Protein 3TG2 (pdb70)

Solvent-accessible surface area: 9476 Å² total; per-residue (Å²): 115,16,52,186,12,81,71,16,76,23,9,140,89,46,35,128,45,154,45,136,60,180,6,57,24,81,80,0,0,1,1,0,3,8,0,0,57,45,16,3,101,52,11,90,47,163,26,99,2,0,63,47,0,24,101,27,0,74,64,1,19,47,71,0,123,146,38,47,5,45,8,0,0,1,22,28,40,39,106,14,65,106,85,73,10,44,136,22,36,116,148,75,24,115,26,4,70,120,62,52,55,16,13,82,67,4,55,36,83,131,69,19,56,116,16,64,5,47,62,86,3,2,13,94,115,29,79,1,29,95,66,0,139,156,74,56,44,49,0,0,1,0,0,0,1,12,0,67,24,4,0,33,28,0,0,52,12,0,90,124,63,118,7,36,0,0,0,0,0,20,0,0,0,0,33,40,58,59,46,0,50,125,5,2,118,104,0,6,17,151,2,6,0,5,21,24,5,137,73,0,18,120,30,13,113

Organism: Vibrio cholerae serotype O1 (strain ATCC 39315 / El Tor Inaba N16961) (NCBI:txid243277)

Radius of gyration: 15.65 Å; Cα contacts (8 Å, |Δi|>4): 451; chains: 1; bounding box: 39×36×39 Å

Secondary structure (DSSP, 8-state):
-PPPBPP-PPP-S-PPPSS-----TTTEEEEEE--BHHHHTTB-TTSTTHHHHHHHHHHHHHHHHHHT--EEEEEPPSS--HHHHTTHHHHH-S--SS--SBPGGG---TTSEEEEP-SSSTTTTSSHHHHHHHHT--EEEEEEE-IIIIIHHHHHHHHHTT-EEEEEEEEEE-SSHHHHHHHHHHHHHHT-EEE-HHHHHHHH-

Structure (mmCIF, N/CA/C/O backbone):
data_3TG2
#
_entry.id   3TG2
#
_cell.length_a   55.584
_cell.length_b   55.584
_cell.length_c   119.792
_cell.angle_alpha   90.00
_cell.angle_beta   90.00
_cell.angle_gamma   120.00
#
_symmetry.space_group_name_H-M   'P 32 2 1'
#
loop_
_entity.id
_entity.type
_entity.pdbx_description
1 polymer 'Vibriobactin-specific isochorismatase'
2 non-polymer '(5S,6S)-5-[(1-carboxyethenyl)oxy]-6-hydroxycyclohexa-1,3-diene-1-carboxylic acid'
3 non-polymer 'TRIETHYLENE GLYCOL'
4 water water
#
loop_
_atom_site.group_PDB
_atom_site.id
_atom_site.type_symbol
_atom_site.label_atom_id
_atom_site.label_alt_id
_atom_site.label_comp_id
_atom_site.label_asym_id
_atom_site.label_entity_id
_atom_site.label_seq_id
_atom_site.pdbx_PDB_ins_code
_atom_site.Cartn_x
_atom_site.Cartn_y
_atom_site.Cartn_z
_atom_site.occupancy
_atom_site.B_iso_or_equiv
_atom_site.auth_seq_id
_atom_site.auth_comp_id
_atom_site.auth_asym_id
_atom_site.auth_atom_id
_atom_site.pdbx_PDB_model_num
ATOM 1 N N . ALA A 1 2 ? 44.167 -28.073 -17.001 1.00 18.50 2 ALA A N 1
ATOM 2 C CA . ALA A 1 2 ? 43.281 -27.169 -17.733 1.00 16.03 2 ALA A CA 1
ATOM 3 C C . ALA A 1 2 ? 42.005 -26.889 -16.942 1.00 13.76 2 ALA A C 1
ATOM 4 O O . ALA A 1 2 ? 41.663 -27.632 -16.033 1.00 14.56 2 ALA A O 1
ATOM 10 N N . ILE A 1 3 ? 41.279 -25.837 -17.318 1.00 11.20 3 ILE A N 1
ATOM 11 C CA . ILE A 1 3 ? 39.928 -25.683 -16.831 1.00 10.33 3 ILE A CA 1
ATOM 12 C C . ILE A 1 3 ? 39.106 -26.725 -17.575 1.00 10.34 3 ILE A C 1
ATOM 13 O O . ILE A 1 3 ? 39.182 -26.807 -18.800 1.00 11.69 3 ILE A O 1
ATOM 29 N N . PRO A 1 4 ? 38.330 -27.546 -16.864 1.00 10.35 4 PRO A N 1
ATOM 30 C CA . PRO A 1 4 ? 37.556 -28.571 -17.571 1.00 12.57 4 PRO A CA 1
ATOM 31 C C . PRO A 1 4 ? 36.388 -27.981 -18.342 1.00 11.54 4 PRO A C 1
ATOM 32 O O . PRO A 1 4 ? 35.943 -26.873 -18.034 1.00 12.00 4 PRO A O 1
ATOM 43 N N . LYS A 1 5 ? 35.872 -28.723 -19.321 1.00 12.03 5 LYS A N 1
ATOM 44 C CA . LYS A 1 5 ? 34.514 -28.478 -19.799 1.00 11.22 5 LYS A CA 1
ATOM 45 C C . LYS A 1 5 ? 33.613 -28.857 -18.635 1.00 11.99 5 LYS A C 1
ATOM 46 O O . LYS A 1 5 ? 33.609 -30.010 -18.196 1.00 15.15 5 LYS A O 1
ATOM 80 N N . ILE A 1 6 ? 32.881 -27.888 -18.108 1.00 9.91 6 ILE A N 1
ATOM 81 C CA . ILE A 1 6 ? 32.179 -28.040 -16.852 1.00 10.63 6 ILE A CA 1
ATOM 82 C C . ILE A 1 6 ? 30.769 -28.547 -17.109 1.00 10.85 6 ILE A C 1
ATOM 83 O O . ILE A 1 6 ? 29.970 -27.885 -17.753 1.00 12.03 6 ILE A O 1
ATOM 99 N N . ALA A 1 7 ? 30.483 -29.737 -16.602 1.00 12.01 7 ALA A N 1
ATOM 100 C CA . ALA A 1 7 ? 29.156 -30.313 -16.726 1.00 13.18 7 ALA A CA 1
ATOM 101 C C . ALA A 1 7 ? 28.152 -29.495 -15.912 1.00 12.23 7 ALA A C 1
ATOM 102 O O . ALA A 1 7 ? 28.461 -28.951 -14.859 1.00 13.41 7 ALA A O 1
ATOM 109 N N . SER A 1 8 ? 26.927 -29.448 -16.409 1.00 13.09 8 SER A N 1
ATOM 110 C CA A SER A 1 8 ? 25.854 -28.720 -15.737 0.71 12.26 8 SER A CA 1
ATOM 111 C CA B SER A 1 8 ? 25.877 -28.704 -15.728 0.29 13.17 8 SER A CA 1
ATOM 112 C C . SER A 1 8 ? 25.603 -29.277 -14.343 1.00 12.89 8 SER A C 1
ATOM 113 O O . SER A 1 8 ? 25.674 -30.490 -14.124 1.00 14.75 8 SER A O 1
ATOM 128 N N . TYR A 1 9 ? 25.306 -28.383 -13.411 1.00 12.61 9 TYR A N 1
ATOM 129 C CA . TYR A 1 9 ? 24.948 -28.770 -12.058 1.00 12.47 9 TYR A CA 1
ATOM 130 C C . TYR A 1 9 ? 24.110 -27.662 -11.445 1.00 13.83 9 TYR A C 1
ATOM 131 O O . TYR A 1 9 ? 24.201 -26.507 -11.870 1.00 12.98 9 TYR A O 1
ATOM 149 N N . PRO A 1 10 ? 23.289 -28.003 -10.443 1.00 15.34 10 PRO A N 1
ATOM 150 C CA . PRO A 1 10 ? 22.413 -26.996 -9.834 1.00 16.82 10 PRO A CA 1
ATOM 151 C C . PRO A 1 10 ? 23.123 -26.174 -8.762 1.00 13.68 10 PRO A C 1
ATOM 152 O O . PRO A 1 10 ? 23.857 -26.731 -7.944 1.00 12.24 10 PRO A O 1
ATOM 163 N N . LEU A 1 11 ? 22.902 -24.859 -8.759 1.00 13.96 11 LEU A N 1
ATOM 164 C CA A LEU A 1 11 ? 23.473 -24.039 -7.674 0.75 12.76 11 LEU A CA 1
ATOM 165 C CA B LEU A 1 11 ? 23.401 -23.989 -7.720 0.25 13.15 11 LEU A CA 1
ATOM 166 C C . LEU A 1 11 ? 22.963 -24.540 -6.367 1.00 12.35 11 LEU A C 1
ATOM 167 O O . LEU A 1 11 ? 21.788 -24.853 -6.214 1.00 14.35 11 LEU A O 1
ATOM 198 N N . PRO A 1 12 ? 23.860 -24.604 -5.381 1.00 11.91 12 PRO A N 1
ATOM 199 C CA A PRO A 1 12 ? 23.474 -24.994 -4.023 0.21 13.13 12 PRO A CA 1
ATOM 200 C CA B PRO A 1 12 ? 23.389 -25.060 -4.076 0.79 12.80 12 PRO A CA 1
ATOM 201 C C . PRO A 1 12 ? 22.429 -24.049 -3.443 1.00 12.21 12 PRO A C 1
ATOM 202 O O . PRO A 1 12 ? 22.560 -22.849 -3.596 1.00 14.36 12 PRO A O 1
ATOM 223 N N . VAL A 1 13 ? 21.438 -24.571 -2.754 1.00 12.88 13 VAL A N 1
ATOM 224 C CA . VAL A 1 13 ? 20.501 -23.735 -1.985 1.00 12.95 13 VAL A CA 1
ATOM 22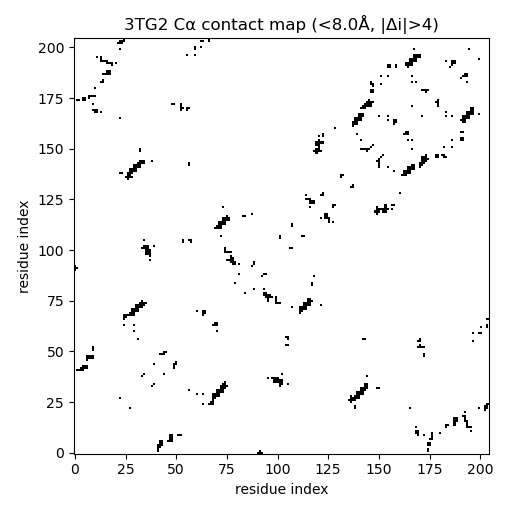5 C C . VAL A 1 13 ? 20.867 -23.768 -0.505 1.00 13.77 13 VAL A C 1
ATOM 226 O O . VAL A 1 13 ? 20.823 -22.742 0.199 1.00 15.01 13 VAL A O 1
ATOM 239 N N . SER A 1 14 ? 21.236 -24.952 -0.019 1.00 14.41 14 SER A N 1
ATOM 240 C CA A SER A 1 14 ? 21.670 -25.088 1.366 0.39 15.62 14 SER A CA 1
ATOM 241 C CA B SER A 1 14 ? 21.678 -25.106 1.366 0.61 15.25 14 SER A CA 1
ATOM 242 C C . SER A 1 14 ? 23.113 -24.626 1.494 1.00 15.52 14 SER A C 1
ATOM 243 O O . SER A 1 14 ? 23.944 -24.948 0.677 1.00 22.65 14 SER A O 1
ATOM 258 N N . LEU A 1 15 ? 23.381 -23.857 2.522 1.00 13.77 15 LEU A N 1
ATOM 259 C CA . LEU A 1 15 ? 24.696 -23.296 2.693 1.00 13.57 15 LEU A CA 1
ATOM 260 C C . LEU A 1 15 ? 25.213 -23.684 4.087 1.00 12.61 15 LEU A C 1
ATOM 261 O O . LEU A 1 15 ? 24.441 -24.001 4.986 1.00 15.28 15 LEU A O 1
ATOM 277 N N . PRO A 1 16 ? 26.526 -23.704 4.253 1.00 12.35 16 PRO A N 1
ATOM 278 C CA A PRO A 1 16 ? 27.120 -24.019 5.555 0.46 13.31 16 PRO A CA 1
ATOM 279 C CA B PRO A 1 16 ? 27.057 -24.068 5.564 0.54 12.94 16 PRO A CA 1
ATOM 280 C C . PRO A 1 16 ? 26.734 -22.997 6.605 1.00 13.67 16 PRO A C 1
ATOM 281 O O . PRO A 1 16 ? 26.495 -21.836 6.274 1.00 14.73 16 PRO A O 1
ATOM 302 N N . THR A 1 17 ? 26.718 -23.397 7.863 1.00 14.77 17 THR A N 1
ATOM 303 C CA . THR A 1 17 ? 26.601 -22.435 8.944 1.00 14.83 17 THR A CA 1
ATOM 304 C C . THR A 1 17 ? 27.903 -21.638 9.086 1.00 13.25 17 THR A C 1
ATOM 305 O O . THR A 1 17 ? 28.995 -22.147 8.856 1.00 14.37 17 THR A O 1
ATOM 316 N N . ASN A 1 18 ? 27.764 -20.377 9.453 1.00 13.13 18 ASN A N 1
ATOM 317 C CA . ASN A 1 18 ? 28.903 -19.503 9.681 1.00 12.79 18 ASN A CA 1
ATOM 318 C C . ASN A 1 18 ? 29.339 -19.516 11.141 1.00 13.70 18 ASN A C 1
ATOM 319 O O . ASN A 1 18 ? 28.512 -19.547 12.034 1.00 16.58 18 ASN A O 1
ATOM 330 N N . LYS A 1 19 ? 30.644 -19.440 11.362 1.00 15.39 19 LYS A N 1
ATOM 331 C CA . LYS A 1 19 ? 31.212 -19.290 12.691 1.00 16.35 19 LYS A CA 1
ATOM 332 C C . LYS A 1 19 ? 31.106 -17.856 13.173 1.00 13.64 19 LYS A C 1
ATOM 333 O O . LYS A 1 19 ? 31.242 -17.603 14.364 1.00 14.29 19 LYS A O 1
ATOM 352 N N . VAL A 1 20 ? 30.934 -16.919 12.245 1.00 14.31 20 VAL A N 1
ATOM 353 C CA . VAL A 1 20 ? 30.884 -15.505 12.573 1.00 12.75 20 VAL A CA 1
ATOM 354 C C . VAL A 1 20 ? 29.471 -14.981 12.400 1.00 14.15 20 VAL A C 1
ATOM 355 O O . VAL A 1 20 ? 28.674 -15.526 11.615 1.00 14.94 20 VAL A O 1
ATOM 368 N N . ASP A 1 21 ? 29.177 -13.892 13.103 1.00 14.73 21 ASP A N 1
ATOM 369 C CA A ASP A 1 21 ? 27.831 -13.333 13.047 0.39 15.71 21 ASP A CA 1
ATOM 370 C CA B ASP A 1 21 ? 27.844 -13.298 13.095 0.61 15.54 21 ASP A CA 1
ATOM 371 C C . ASP A 1 21 ? 27.784 -12.015 12.260 1.00 15.09 21 ASP A C 1
ATOM 372 O O . ASP A 1 21 ? 26.824 -11.247 12.346 1.00 16.30 21 ASP A O 1
ATOM 389 N N . TRP A 1 22 ? 28.780 -11.795 11.407 1.00 12.58 22 TRP A N 1
ATOM 390 C CA . TRP A 1 22 ? 28.866 -10.575 10.628 1.00 12.24 22 TRP A CA 1
ATOM 391 C C . TRP A 1 22 ? 27.659 -10.412 9.723 1.00 11.75 22 TRP A C 1
ATOM 392 O O . TRP A 1 22 ? 27.120 -11.379 9.190 1.00 12.48 22 TRP A O 1
ATOM 413 N N . ARG A 1 23 ? 27.299 -9.160 9.502 1.00 11.91 23 ARG A N 1
ATOM 414 C CA . ARG A 1 23 ? 26.225 -8.790 8.590 1.00 12.23 23 ARG A CA 1
ATOM 415 C C . ARG A 1 23 ? 26.716 -7.701 7.652 1.00 11.59 23 ARG A C 1
ATOM 416 O O . ARG A 1 23 ? 27.441 -6.795 8.050 1.00 11.81 23 ARG A O 1
ATOM 437 N N . ILE A 1 24 ? 26.307 -7.784 6.396 1.00 11.34 24 ILE A N 1
ATOM 438 C CA . ILE A 1 24 ? 26.671 -6.778 5.429 1.00 11.41 24 ILE A CA 1
ATOM 439 C C . ILE A 1 24 ? 26.046 -5.445 5.797 1.00 12.02 24 ILE A C 1
ATOM 440 O O . ILE A 1 24 ? 24.860 -5.374 6.117 1.00 13.62 24 ILE A O 1
ATOM 456 N N . ASP A 1 25 ? 26.871 -4.405 5.737 1.00 11.84 25 ASP A N 1
ATOM 457 C CA . ASP A 1 25 ? 26.483 -3.033 6.071 1.00 13.46 25 ASP A CA 1
ATOM 458 C C . ASP A 1 25 ? 26.785 -2.178 4.846 1.00 11.97 25 ASP A C 1
ATOM 459 O O . ASP A 1 25 ? 27.935 -2.121 4.415 1.00 11.84 25 ASP A O 1
ATOM 468 N N . ALA A 1 26 ? 25.765 -1.548 4.267 1.00 12.77 26 ALA A N 1
ATOM 469 C CA . ALA A 1 26 ? 25.937 -0.814 3.027 1.00 13.64 26 ALA A CA 1
ATOM 470 C C . ALA A 1 26 ? 26.951 0.310 3.160 1.00 13.63 26 ALA A C 1
ATOM 471 O O . ALA A 1 26 ? 27.484 0.764 2.149 1.00 14.21 26 ALA A O 1
ATOM 478 N N . SER A 1 27 ? 27.172 0.810 4.371 1.00 13.27 27 SER A N 1
ATOM 479 C CA . SER A 1 27 ? 28.159 1.860 4.557 1.00 13.43 27 SER A CA 1
ATOM 480 C C . SER A 1 27 ? 29.593 1.322 4.559 1.00 14.18 27 SER A C 1
ATOM 481 O O . SER A 1 27 ? 30.532 2.098 4.427 1.00 14.92 27 SER A O 1
ATOM 489 N N . ARG A 1 28 ? 29.769 0.008 4.704 1.00 12.15 28 ARG A N 1
ATOM 490 C CA . ARG A 1 28 ? 31.091 -0.595 4.849 1.00 12.21 28 ARG A CA 1
ATOM 491 C C . ARG A 1 28 ? 31.529 -1.420 3.640 1.00 10.86 28 ARG A C 1
ATOM 492 O O . ARG A 1 28 ? 32.708 -1.751 3.525 1.00 11.58 28 ARG A O 1
ATOM 513 N N . ALA A 1 29 ? 30.584 -1.820 2.793 1.00 10.69 29 ALA A N 1
ATOM 514 C CA . ALA A 1 29 ? 30.812 -2.906 1.846 1.00 10.50 29 ALA A CA 1
ATOM 515 C C . ALA A 1 29 ? 31.096 -2.435 0.429 1.00 9.92 29 ALA A C 1
ATOM 516 O O . ALA A 1 29 ? 30.679 -1.361 -0.011 1.00 11.26 29 ALA A O 1
ATOM 523 N N . VAL A 1 30 ? 31.801 -3.303 -0.293 1.00 9.23 30 VAL A N 1
ATOM 524 C CA . VAL A 1 30 ? 32.007 -3.225 -1.728 1.00 9.19 30 VAL A CA 1
ATOM 525 C C . VAL A 1 30 ? 31.608 -4.565 -2.326 1.00 8.99 30 VAL A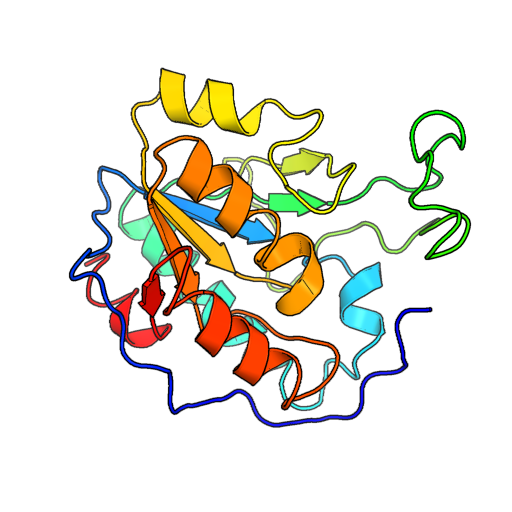 C 1
ATOM 526 O O . VAL A 1 30 ? 31.892 -5.606 -1.727 1.00 9.44 30 VAL A O 1
ATOM 539 N N . LEU A 1 31 ? 30.948 -4.544 -3.480 1.00 8.83 31 LEU A N 1
ATOM 540 C CA . LEU A 1 31 ? 30.600 -5.758 -4.217 1.00 9.09 31 LEU A CA 1
ATOM 541 C C . LEU A 1 31 ? 31.634 -6.030 -5.303 1.00 8.46 31 LEU A C 1
ATOM 542 O O . LEU A 1 31 ? 31.812 -5.208 -6.196 1.00 9.45 31 LEU A O 1
ATOM 558 N N . LEU A 1 32 ? 32.295 -7.187 -5.208 1.00 7.53 32 LEU A N 1
ATOM 559 C CA . LEU A 1 32 ? 33.212 -7.673 -6.232 1.00 7.85 32 LEU A CA 1
ATOM 560 C C . LEU A 1 32 ? 32.516 -8.694 -7.118 1.00 7.36 32 LEU A C 1
ATOM 561 O O . LEU A 1 32 ? 31.949 -9.674 -6.617 1.00 8.30 32 LEU A O 1
ATOM 577 N N . ILE A 1 33 ? 32.586 -8.456 -8.426 1.00 7.69 33 ILE A N 1
ATOM 578 C CA . ILE A 1 33 ? 32.142 -9.417 -9.438 1.00 8.01 33 ILE A CA 1
ATOM 579 C C . ILE A 1 33 ? 33.431 -9.955 -10.067 1.00 7.62 33 ILE A C 1
ATOM 580 O O . ILE A 1 33 ? 34.125 -9.254 -10.827 1.00 7.96 33 ILE A O 1
ATOM 596 N N . HIS A 1 34 ? 33.782 -11.180 -9.699 1.00 7.29 34 HIS A N 1
ATOM 597 C CA . HIS A 1 34 ? 35.111 -11.730 -9.950 1.00 7.65 34 HIS A CA 1
ATOM 598 C C . HIS A 1 34 ? 35.159 -12.617 -11.189 1.00 7.60 34 HIS A C 1
ATOM 599 O O . HIS A 1 34 ? 34.524 -13.681 -11.236 1.00 7.51 34 HIS A O 1
ATOM 612 N N . ASN A 1 35 ? 35.928 -12.159 -12.175 1.00 7.73 35 ASN A N 1
ATOM 613 C CA . ASN A 1 35 ? 36.283 -12.911 -13.382 1.00 8.72 35 ASN A CA 1
ATOM 614 C C . ASN A 1 35 ? 35.096 -13.446 -14.176 1.00 7.85 35 ASN A C 1
ATOM 615 O O . ASN A 1 35 ? 35.171 -14.520 -14.786 1.00 8.56 35 ASN A O 1
ATOM 626 N N . MET A 1 36 ? 34.039 -12.648 -14.240 1.00 7.89 36 MET A N 1
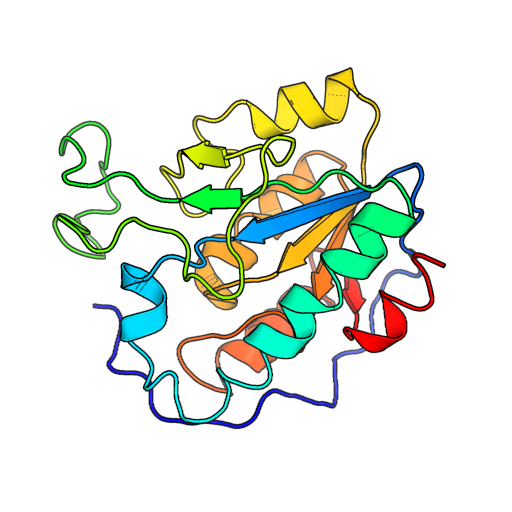ATOM 627 C CA . MET A 1 36 ? 32.869 -13.005 -15.048 1.00 8.16 36 MET A CA 1
ATOM 628 C C . MET A 1 36 ? 33.064 -12.602 -16.509 1.00 8.34 36 MET A C 1
ATOM 629 O O . MET A 1 36 ? 32.233 -11.944 -17.131 1.00 9.09 36 MET A O 1
ATOM 643 N N . GLN A 1 37 ? 34.185 -13.058 -17.055 1.00 8.63 37 GLN A N 1
ATOM 644 C CA . GLN A 1 37 ? 34.549 -12.837 -18.433 1.00 8.69 37 GLN A CA 1
ATOM 645 C C . GLN A 1 37 ? 34.028 -13.940 -19.323 1.00 8.64 37 GLN A C 1
ATOM 646 O O . GLN A 1 37 ? 33.883 -15.092 -18.880 1.00 9.28 37 GLN A O 1
ATOM 660 N N . GLU A 1 38 ? 33.804 -13.611 -20.585 1.00 9.12 38 GLU A N 1
ATOM 661 C CA . GLU A 1 38 ? 33.406 -14.596 -21.585 1.00 9.19 38 GLU A CA 1
ATOM 662 C C . GLU A 1 38 ? 34.308 -15.825 -21.518 1.00 9.33 38 GLU A C 1
ATOM 663 O O . GLU A 1 38 ? 33.837 -16.959 -21.560 1.00 9.85 38 GLU A O 1
ATOM 675 N N . TYR A 1 39 ? 35.611 -15.586 -21.402 1.00 9.20 39 TYR A N 1
ATOM 676 C CA . TYR A 1 39 ? 36.581 -16.672 -21.426 1.00 9.67 39 TYR A CA 1
ATOM 677 C C . TYR A 1 39 ? 36.270 -17.738 -20.365 1.00 8.95 39 TYR A C 1
ATOM 678 O O . TYR A 1 39 ? 36.269 -18.942 -20.659 1.00 9.51 39 TYR A O 1
ATOM 696 N N . PHE A 1 40 ? 36.048 -17.302 -19.129 1.00 8.63 40 PHE A N 1
ATOM 697 C CA . PHE A 1 40 ? 35.832 -18.217 -18.026 1.00 8.52 40 PHE A CA 1
ATOM 698 C C . PHE A 1 40 ? 34.434 -18.821 -18.030 1.00 8.70 40 PHE A C 1
ATOM 699 O O . PHE A 1 40 ? 34.242 -19.984 -17.662 1.00 9.16 40 PHE A O 1
ATOM 716 N N . VAL A 1 41 ? 33.447 -18.027 -18.411 1.00 9.07 41 VAL A N 1
ATOM 717 C CA . VAL A 1 41 ? 32.074 -18.489 -18.429 1.00 9.95 41 VAL A CA 1
ATOM 718 C C . VAL A 1 41 ? 31.848 -19.537 -19.523 1.00 10.30 41 VAL A C 1
ATOM 719 O O . VAL A 1 41 ? 31.021 -20.442 -19.356 1.00 10.72 41 VAL A O 1
ATOM 732 N N . HIS A 1 42 ? 32.614 -19.441 -20.612 1.00 9.99 42 HIS A N 1
ATOM 733 C CA . HIS A 1 42 ? 32.427 -20.361 -21.721 1.00 10.32 42 HIS A CA 1
ATOM 734 C C . HIS A 1 42 ? 32.952 -21.765 -21.482 1.00 9.60 42 HIS A C 1
ATOM 735 O O . HIS A 1 42 ? 32.753 -22.620 -22.334 1.00 10.60 42 HIS A O 1
ATOM 748 N N . TYR A 1 43 ? 33.579 -22.031 -20.335 1.00 9.35 43 TYR A N 1
ATOM 749 C CA . TYR A 1 43 ? 33.855 -23.405 -19.951 1.00 9.78 43 TYR A CA 1
ATOM 750 C C . TYR A 1 43 ? 32.593 -24.119 -19.441 1.00 10.17 43 TYR A C 1
ATOM 751 O O . TYR A 1 43 ? 32.602 -25.342 -19.313 1.00 10.61 43 TYR A O 1
ATOM 769 N N . PHE A 1 44 ? 31.521 -23.359 -19.183 1.00 10.10 44 PHE A N 1
ATOM 770 C CA . PHE A 1 44 ? 30.192 -23.900 -18.954 1.00 10.53 44 PHE A CA 1
ATOM 771 C C . PHE A 1 44 ? 29.363 -23.765 -20.228 1.00 11.80 44 PHE A C 1
ATOM 772 O O . PHE A 1 44 ? 29.667 -22.929 -21.067 1.00 12.76 44 PHE A O 1
ATOM 789 N N . ASP A 1 45 ? 28.290 -24.546 -20.330 1.00 12.48 45 ASP A N 1
ATOM 790 C CA . ASP A 1 45 ? 27.173 -24.184 -21.196 1.00 12.78 45 ASP A CA 1
ATOM 791 C C . ASP A 1 45 ? 26.370 -23.112 -20.470 1.00 12.29 45 ASP A C 1
ATOM 792 O O . ASP A 1 45 ? 25.729 -23.379 -19.445 1.00 12.46 45 ASP A O 1
ATOM 801 N N . SER A 1 46 ? 26.400 -21.889 -20.989 1.00 14.32 46 SER A N 1
ATOM 802 C CA A SER A 1 46 ? 25.787 -20.762 -20.294 0.72 15.00 46 SER A CA 1
ATOM 803 C CA B SER A 1 46 ? 25.777 -20.747 -20.330 0.28 15.50 46 SER A CA 1
ATOM 804 C C . SER A 1 46 ? 24.267 -20.857 -20.260 1.00 16.02 46 SER A C 1
ATOM 805 O O . SER A 1 46 ? 23.632 -20.160 -19.474 1.00 18.39 46 SER A O 1
ATOM 820 N N . GLN A 1 47 ? 23.692 -21.718 -21.091 1.00 15.91 47 GLN A N 1
ATOM 821 C CA A GLN A 1 47 ? 22.248 -21.896 -21.078 0.50 17.42 47 GLN A CA 1
ATOM 822 C CA B GLN A 1 47 ? 22.251 -21.914 -21.078 0.50 17.34 47 GLN A CA 1
ATOM 823 C C . GLN A 1 47 ? 21.801 -22.961 -20.070 1.00 17.60 47 GLN A C 1
ATOM 824 O O . GLN A 1 47 ? 20.605 -23.155 -19.862 1.00 18.96 47 GLN A O 1
ATOM 851 N N . ALA A 1 48 ? 22.760 -23.638 -19.432 1.00 15.35 48 ALA A N 1
ATOM 852 C CA . ALA A 1 48 ? 22.454 -24.700 -18.480 1.00 15.71 48 ALA A CA 1
ATOM 853 C C . ALA A 1 48 ? 22.863 -24.292 -17.071 1.00 14.25 48 ALA A C 1
ATOM 854 O O . ALA A 1 48 ? 23.795 -23.517 -16.877 1.00 12.94 48 ALA A O 1
ATOM 861 N N . GLU A 1 49 ? 22.167 -24.845 -16.085 1.00 14.83 49 GLU A N 1
ATOM 862 C CA A GLU A 1 49 ? 22.531 -24.649 -14.686 0.45 14.12 49 GLU A CA 1
ATOM 863 C CA B GLU A 1 49 ? 22.526 -24.677 -14.682 0.55 13.43 49 GLU A CA 1
ATOM 864 C C . GLU A 1 49 ? 24.021 -24.953 -14.528 1.00 12.78 49 GLU A C 1
ATOM 865 O O . GLU A 1 49 ? 24.551 -25.900 -15.127 1.00 12.79 49 GLU A O 1
ATOM 888 N N . PRO A 1 50 ? 24.713 -24.172 -13.686 1.00 11.44 50 PRO A N 1
ATOM 889 C CA . PRO A 1 50 ? 24.203 -23.146 -12.766 1.00 12.51 50 PRO A CA 1
ATOM 890 C C . PRO A 1 50 ? 24.179 -21.728 -13.331 1.00 12.61 50 PRO A C 1
ATOM 891 O O . PRO A 1 50 ? 23.926 -20.776 -12.583 1.00 12.79 50 PRO A O 1
ATOM 902 N N . ILE A 1 51 ? 24.439 -21.570 -14.621 1.00 11.60 51 ILE A N 1
ATOM 903 C CA . ILE A 1 51 ? 24.754 -20.245 -15.123 1.00 12.30 51 ILE A CA 1
ATOM 904 C C . ILE A 1 51 ? 23.554 -19.269 -15.182 1.00 13.53 51 ILE A C 1
ATOM 905 O O . ILE A 1 51 ? 23.682 -18.139 -14.745 1.00 11.98 51 ILE A O 1
ATOM 921 N N . PRO A 1 52 ? 22.380 -19.692 -15.699 1.00 13.41 52 PRO A N 1
ATOM 922 C CA . PRO A 1 52 ? 21.270 -18.729 -15.698 1.00 13.48 52 PRO A CA 1
ATOM 923 C C . PRO A 1 52 ? 20.963 -18.186 -14.293 1.00 12.60 52 PRO A C 1
ATOM 924 O O . PRO A 1 52 ? 20.749 -16.977 -14.143 1.00 12.66 52 PRO A O 1
ATOM 935 N N . SER A 1 53 ? 20.924 -19.042 -13.279 1.00 12.39 53 SER A N 1
ATOM 936 C CA A SER A 1 53 ? 20.607 -18.573 -11.934 0.73 12.96 53 SER A CA 1
ATOM 937 C CA B SER A 1 53 ? 20.609 -18.586 -11.927 0.27 12.90 53 SER A CA 1
ATOM 938 C C . SER A 1 53 ? 21.762 -17.786 -11.318 1.00 11.97 53 SER A C 1
ATOM 939 O O . SER A 1 53 ? 21.530 -16.822 -10.594 1.00 12.01 53 SER A O 1
ATOM 954 N N . LEU A 1 54 ? 23.003 -18.178 -11.616 1.00 11.43 54 LEU A N 1
ATOM 955 C CA . LEU A 1 54 ? 24.154 -17.408 -11.166 1.00 11.00 54 LEU A CA 1
ATOM 956 C C . LEU A 1 54 ? 24.053 -15.973 -11.665 1.00 11.64 54 LEU A C 1
ATOM 957 O O . LEU A 1 54 ? 24.208 -15.020 -10.905 1.00 10.91 54 LEU A O 1
ATOM 973 N N . ILE A 1 55 ? 23.810 -15.826 -12.962 1.00 11.24 55 ILE A N 1
ATOM 974 C CA . ILE A 1 55 ? 23.722 -14.511 -13.578 1.00 11.05 55 ILE A CA 1
ATOM 975 C C . ILE A 1 55 ? 22.580 -13.691 -12.967 1.00 11.25 55 ILE A C 1
ATOM 976 O O . ILE A 1 55 ? 22.759 -12.528 -12.616 1.00 11.58 55 ILE A O 1
ATOM 992 N N . LYS A 1 56 ? 21.415 -14.307 -12.827 1.00 11.57 56 LYS A N 1
ATOM 993 C CA . LYS A 1 56 ? 20.287 -13.605 -12.229 1.00 11.79 56 LYS A CA 1
ATOM 994 C C . LYS A 1 56 ? 20.648 -13.103 -10.833 1.00 10.89 56 LYS A C 1
ATOM 995 O O . LYS A 1 56 ? 20.334 -11.967 -10.482 1.00 11.03 56 LYS A O 1
ATOM 1014 N N . HIS A 1 57 ? 21.261 -13.957 -10.020 1.00 10.65 57 HIS A N 1
ATOM 1015 C CA . HIS A 1 57 ? 21.603 -13.562 -8.661 1.00 10.74 57 HIS A CA 1
ATOM 1016 C C . HIS A 1 57 ? 22.606 -12.412 -8.637 1.00 10.12 57 HIS A C 1
ATOM 1017 O O . HIS A 1 57 ? 22.464 -11.466 -7.860 1.00 10.36 57 HIS A O 1
ATOM 1030 N N . ILE A 1 58 ? 23.644 -12.493 -9.461 1.00 10.02 58 ILE A N 1
ATOM 1031 C CA . ILE A 1 58 ? 24.608 -11.410 -9.490 1.00 10.02 58 ILE A CA 1
ATOM 1032 C C . ILE A 1 58 ? 23.970 -10.119 -10.009 1.00 10.02 58 ILE A C 1
ATOM 1033 O O . ILE A 1 58 ? 24.221 -9.045 -9.479 1.00 10.47 58 ILE A O 1
ATOM 1049 N N . GLN A 1 59 ? 23.124 -10.219 -11.023 1.00 10.11 59 GLN A N 1
ATOM 1050 C CA . GLN A 1 59 ? 22.396 -9.046 -11.508 1.00 10.59 59 GLN A CA 1
ATOM 1051 C C . GLN A 1 59 ? 21.601 -8.409 -10.390 1.00 10.74 59 GLN A C 1
ATOM 1052 O O . GLN A 1 59 ? 21.578 -7.192 -10.267 1.00 11.13 59 GLN A O 1
ATOM 1066 N N . GLN A 1 60 ? 20.882 -9.227 -9.631 1.00 11.39 60 GLN A N 1
ATOM 1067 C CA . GLN A 1 60 ? 20.048 -8.706 -8.560 1.00 12.18 60 GLN A CA 1
ATOM 1068 C C . GLN A 1 60 ? 20.895 -8.034 -7.494 1.00 11.99 60 GLN A C 1
ATOM 1069 O O . GLN A 1 60 ? 20.548 -6.955 -6.995 1.00 11.75 60 GLN A O 1
ATOM 1083 N N . LEU A 1 61 ? 22.000 -8.664 -7.104 1.00 11.47 61 LEU A N 1
ATOM 1084 C CA A LEU A 1 61 ? 22.872 -8.086 -6.080 0.65 12.98 61 LEU A CA 1
ATOM 1085 C CA B LEU A 1 61 ? 22.836 -8.092 -6.068 0.35 13.01 61 LEU A CA 1
ATOM 1086 C C . LEU A 1 61 ? 23.475 -6.783 -6.551 1.00 12.00 61 LEU A C 1
ATOM 1087 O O . LEU A 1 61 ? 23.587 -5.828 -5.778 1.00 13.25 61 LEU A O 1
ATOM 1118 N N . LYS A 1 62 ? 23.877 -6.730 -7.816 1.00 11.50 62 LYS A N 1
ATOM 1119 C CA . LYS A 1 62 ? 24.438 -5.503 -8.353 1.00 12.56 62 LYS A CA 1
ATOM 1120 C C . LYS A 1 62 ? 23.406 -4.371 -8.294 1.00 12.53 62 LYS A C 1
ATOM 1121 O O . LYS A 1 62 ? 23.723 -3.252 -7.900 1.00 12.94 62 LYS A O 1
ATOM 1152 N N . ALA A 1 63 ? 22.172 -4.665 -8.682 1.00 11.33 63 ALA A N 1
ATOM 1153 C CA . ALA A 1 63 ? 21.110 -3.645 -8.674 1.00 12.58 63 ALA A CA 1
ATOM 1154 C C . ALA A 1 63 ? 20.832 -3.174 -7.247 1.00 12.96 63 ALA A C 1
ATOM 1155 O O . ALA A 1 63 ? 20.655 -1.975 -6.992 1.00 14.10 63 ALA A O 1
ATOM 1162 N N . HIS A 1 64 ? 20.784 -4.106 -6.300 1.00 12.92 64 HIS A N 1
ATOM 1163 C CA . HIS A 1 64 ? 20.553 -3.751 -4.913 1.00 14.11 64 HIS A CA 1
ATOM 1164 C C . HIS A 1 64 ? 21.734 -2.972 -4.350 1.00 13.77 64 HIS A C 1
ATOM 1165 O O . HIS A 1 64 ? 21.556 -2.042 -3.558 1.00 14.76 64 HIS A O 1
ATOM 1178 N N . ALA A 1 65 ? 22.953 -3.358 -4.724 1.00 13.44 65 ALA A N 1
ATOM 1179 C CA . ALA A 1 65 ? 24.137 -2.650 -4.271 1.00 14.50 65 ALA A CA 1
ATOM 1180 C C . ALA A 1 65 ? 24.086 -1.198 -4.714 1.00 14.99 65 ALA A C 1
ATOM 1181 O O . ALA A 1 65 ? 24.304 -0.282 -3.913 1.00 16.51 65 ALA A O 1
ATOM 1188 N N . LYS A 1 66 ? 23.787 -0.988 -5.990 1.00 15.57 66 LYS A N 1
ATOM 1189 C CA . LYS A 1 66 ? 23.658 0.352 -6.528 1.00 18.72 66 LYS A CA 1
ATOM 1190 C C . LYS A 1 66 ? 22.641 1.158 -5.736 1.00 17.41 66 LYS A C 1
ATOM 1191 O O . LYS A 1 66 ? 22.896 2.295 -5.366 1.00 19.67 66 LYS A O 1
ATOM 1210 N N . GLN A 1 67 ? 21.471 0.581 -5.491 1.00 17.09 67 GLN A N 1
ATOM 1211 C CA . GLN A 1 67 ? 20.413 1.292 -4.771 1.00 16.28 67 GLN A CA 1
ATOM 1212 C C . GLN A 1 67 ? 20.824 1.645 -3.353 1.00 15.59 67 GLN A C 1
ATOM 1213 O O . GLN A 1 67 ? 20.347 2.628 -2.807 1.00 18.90 67 GLN A O 1
ATOM 1227 N N . ALA A 1 68 ? 21.710 0.850 -2.769 1.00 14.57 68 ALA A N 1
ATOM 1228 C CA . ALA A 1 68 ? 22.106 1.026 -1.387 1.00 14.41 68 ALA A CA 1
ATOM 1229 C C . ALA A 1 68 ? 23.378 1.854 -1.234 1.00 13.44 68 ALA A C 1
ATOM 1230 O O . ALA A 1 68 ? 23.787 2.133 -0.114 1.00 15.22 68 ALA A O 1
ATOM 1237 N N . GLY A 1 69 ? 23.998 2.248 -2.340 1.00 15.83 69 GLY A N 1
ATOM 1238 C CA . GLY A 1 69 ? 25.239 3.007 -2.313 1.00 14.14 69 GLY A CA 1
ATOM 1239 C C . GLY A 1 69 ? 26.513 2.187 -2.103 1.00 14.07 69 GLY A C 1
ATOM 1240 O O . GLY A 1 69 ? 27.531 2.703 -1.657 1.00 14.77 69 GLY A O 1
ATOM 1244 N N . ILE A 1 70 ? 26.472 0.896 -2.414 1.00 12.96 70 ILE A N 1
ATOM 1245 C CA . ILE A 1 70 ? 27.637 0.015 -2.322 1.00 12.63 70 ILE A CA 1
ATOM 1246 C C . ILE A 1 70 ? 28.375 0.056 -3.666 1.00 11.85 70 ILE A C 1
ATOM 1247 O O . ILE A 1 70 ? 27.797 -0.283 -4.706 1.00 12.23 70 ILE A O 1
ATOM 1263 N N . PRO A 1 71 ? 29.652 0.472 -3.668 1.00 10.81 71 PRO A N 1
ATOM 1264 C CA .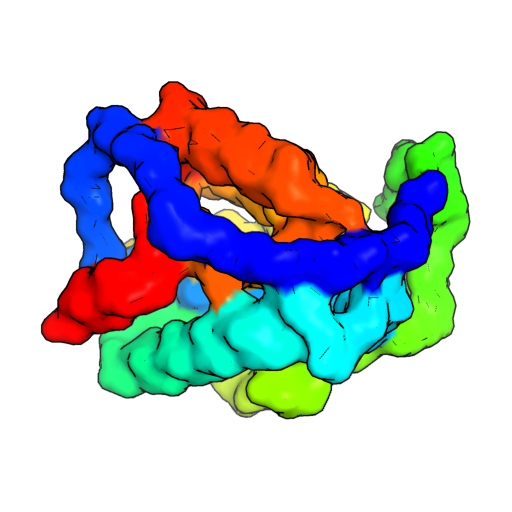 PRO A 1 71 ? 30.428 0.447 -4.915 1.00 11.09 71 PRO A CA 1
ATOM 1265 C C . PRO A 1 71 ? 30.567 -0.961 -5.460 1.00 10.58 71 PRO A C 1
ATOM 1266 O O . PRO A 1 71 ? 30.676 -1.921 -4.699 1.00 10.40 71 PRO A O 1
ATOM 1277 N N . VAL A 1 72 ? 30.636 -1.058 -6.779 1.00 10.34 72 VAL A N 1
ATOM 1278 C CA . VAL A 1 72 ? 30.845 -2.322 -7.467 1.00 10.36 72 VAL A CA 1
ATOM 1279 C C . VAL A 1 72 ? 32.187 -2.296 -8.188 1.00 10.70 72 VAL A C 1
ATOM 1280 O O . VAL A 1 72 ? 32.526 -1.333 -8.875 1.00 11.87 72 VAL A O 1
ATOM 1293 N N . VAL A 1 73 ? 32.921 -3.393 -8.053 1.00 9.57 73 VAL A N 1
ATOM 1294 C CA A VAL A 1 73 ? 34.220 -3.582 -8.687 0.39 9.83 73 VAL A CA 1
ATOM 1295 C CA B VAL A 1 73 ? 34.214 -3.560 -8.709 0.61 9.64 73 VAL A CA 1
ATOM 1296 C C . VAL A 1 73 ? 34.240 -4.896 -9.438 1.00 8.42 73 VAL A C 1
ATOM 1297 O O . VAL A 1 73 ? 33.728 -5.902 -8.940 1.00 10.02 73 VAL A O 1
ATOM 1322 N N . TYR A 1 74 ? 34.825 -4.888 -10.623 1.00 8.07 74 TYR A N 1
ATOM 1323 C CA . TYR A 1 74 ? 35.009 -6.086 -11.438 1.00 8.49 74 TYR A CA 1
ATOM 1324 C C . TYR A 1 74 ? 36.477 -6.434 -11.509 1.00 8.89 74 TYR A C 1
ATOM 1325 O O . TYR A 1 74 ? 37.325 -5.543 -11.455 1.00 10.56 74 TYR A O 1
ATOM 1343 N N . THR A 1 75 ? 36.781 -7.722 -11.629 1.00 8.02 75 THR A N 1
ATOM 1344 C CA . THR A 1 75 ? 38.114 -8.157 -12.045 1.00 8.56 75 THR A CA 1
ATOM 1345 C C . THR A 1 75 ? 38.051 -8.847 -13.384 1.00 9.00 75 THR A C 1
ATOM 1346 O O . THR A 1 75 ? 37.073 -9.549 -13.714 1.00 9.52 75 THR A O 1
ATOM 1357 N N . ALA A 1 76 ? 39.124 -8.680 -14.147 1.00 9.16 76 ALA A N 1
ATOM 1358 C CA . ALA A 1 76 ? 39.225 -9.317 -15.459 1.00 10.56 76 ALA A CA 1
ATOM 1359 C C . ALA A 1 76 ? 40.681 -9.508 -15.818 1.00 9.74 76 ALA A C 1
ATOM 1360 O O . ALA A 1 76 ? 41.492 -8.594 -15.668 1.00 10.49 76 ALA A O 1
ATOM 1367 N N . GLN A 1 77 ? 41.022 -10.698 -16.282 1.00 9.90 77 GLN A N 1
ATOM 1368 C CA . GLN A 1 77 ? 42.367 -10.940 -16.784 1.00 10.40 77 GLN A CA 1
ATOM 1369 C C . GLN A 1 77 ? 42.559 -10.321 -18.155 1.00 11.01 77 GLN A C 1
ATOM 1370 O O . GLN A 1 77 ? 41.651 -10.378 -18.992 1.00 11.99 77 GLN A O 1
ATOM 1384 N N . PRO A 1 78 ? 43.744 -9.759 -18.409 1.00 11.25 78 PRO A N 1
ATOM 1385 C CA . PRO A 1 78 ? 44.037 -9.219 -19.742 1.00 12.49 78 PRO A CA 1
ATOM 1386 C C . PRO A 1 78 ? 44.548 -10.316 -20.687 1.00 11.40 78 PRO A C 1
ATOM 1387 O O . PRO A 1 78 ? 45.144 -11.301 -20.259 1.00 11.82 78 PRO A O 1
ATOM 1398 N N . ALA A 1 79 ? 44.289 -10.143 -21.970 1.00 12.63 79 ALA A N 1
ATOM 1399 C CA . ALA A 1 79 ? 44.729 -11.091 -22.975 1.00 12.93 79 ALA A CA 1
ATOM 1400 C C . ALA A 1 79 ? 46.234 -11.094 -23.138 1.00 13.72 79 ALA A C 1
ATOM 1401 O O . ALA A 1 79 ? 46.911 -10.069 -22.970 1.00 14.10 79 ALA A O 1
ATOM 1408 N N . ASN A 1 80 ? 46.756 -12.249 -23.530 1.00 12.55 80 ASN A N 1
ATOM 1409 C CA . ASN A 1 80 ? 48.150 -12.368 -23.948 1.00 14.33 80 ASN A CA 1
ATOM 1410 C C . ASN A 1 80 ? 49.117 -11.798 -22.933 1.00 14.55 80 ASN A C 1
ATOM 1411 O O . ASN A 1 80 ? 49.963 -10.948 -23.235 1.00 16.08 80 ASN A O 1
ATOM 1422 N N . GLN A 1 81 ? 49.012 -12.319 -21.726 1.00 14.06 81 GLN A N 1
ATOM 1423 C CA . GLN A 1 81 ? 49.891 -11.900 -20.665 1.00 13.58 81 GLN A CA 1
ATOM 1424 C C . GLN A 1 81 ? 51.345 -12.229 -20.978 1.00 13.66 81 GLN A C 1
ATOM 1425 O O . GLN A 1 81 ? 51.680 -13.325 -21.401 1.00 14.79 81 GLN A O 1
ATOM 1439 N N . ASP A 1 82 ? 52.212 -11.267 -20.740 1.00 14.21 82 ASP A N 1
ATOM 1440 C CA . ASP A 1 82 ? 53.641 -11.476 -20.857 1.00 14.63 82 ASP A CA 1
ATOM 1441 C C . ASP A 1 82 ? 54.035 -12.638 -19.958 1.00 13.23 82 ASP A C 1
ATOM 1442 O O . ASP A 1 82 ? 53.679 -12.648 -18.789 1.00 13.11 82 ASP A O 1
ATOM 1451 N N . PRO A 1 83 ? 54.797 -13.612 -20.476 1.00 14.86 83 PRO A N 1
ATOM 1452 C CA . PRO A 1 83 ? 55.165 -14.755 -19.642 1.00 15.74 83 PRO A CA 1
ATOM 1453 C C . PRO A 1 83 ? 55.884 -14.377 -18.348 1.00 14.50 83 PRO A C 1
ATOM 1454 O O . PRO A 1 83 ? 55.687 -15.049 -17.345 1.00 14.11 83 PRO A O 1
ATOM 1465 N N . ALA A 1 84 ? 56.683 -13.318 -18.352 1.00 16.02 84 ALA A N 1
ATOM 1466 C CA . ALA A 1 84 ? 57.352 -12.910 -17.126 1.00 16.60 84 ALA A CA 1
ATOM 1467 C C . ALA A 1 84 ? 56.366 -12.396 -16.079 1.00 15.58 84 ALA A C 1
ATOM 1468 O O . ALA A 1 84 ? 56.570 -12.588 -14.880 1.00 17.74 84 ALA A O 1
ATOM 1475 N N . GLU A 1 85 ? 55.300 -11.737 -16.527 1.00 14.14 85 GLU A N 1
ATOM 1476 C CA A GLU A 1 85 ? 54.274 -11.224 -15.623 0.43 14.58 85 GLU A CA 1
ATOM 1477 C CA B GLU A 1 85 ? 54.289 -11.232 -15.601 0.57 14.37 85 GLU A CA 1
ATOM 1478 C C . GLU A 1 85 ? 53.323 -12.323 -15.162 1.00 11.78 85 GLU A C 1
ATOM 1479 O O . GLU A 1 85 ? 52.888 -12.338 -14.017 1.00 12.13 85 GLU A O 1
ATOM 1502 N N . ARG A 1 86 ? 53.006 -13.246 -16.061 1.00 10.97 86 ARG A N 1
ATOM 1503 C CA . ARG A 1 86 ? 52.117 -14.350 -15.719 1.00 10.21 86 ARG A CA 1
ATOM 1504 C C . ARG A 1 86 ? 52.822 -15.369 -14.805 1.00 10.56 86 ARG A C 1
ATOM 1505 O O . ARG A 1 86 ? 52.190 -15.997 -13.962 1.00 10.58 86 ARG A O 1
ATOM 1526 N N . ALA A 1 87 ? 54.124 -15.536 -14.992 1.00 10.65 87 ALA A N 1
ATOM 1527 C CA . ALA A 1 87 ? 54.979 -16.296 -14.089 1.00 10.71 87 ALA A CA 1
ATOM 1528 C C . ALA A 1 87 ? 54.445 -17.719 -13.874 1.00 10.21 87 ALA A C 1
ATOM 1529 O O . ALA A 1 87 ? 54.170 -18.420 -14.844 1.00 10.46 87 ALA A O 1
ATOM 1536 N N . LEU A 1 88 ? 54.359 -18.175 -12.630 1.00 9.51 88 LEU A N 1
ATOM 1537 C CA . LEU A 1 88 ? 54.147 -19.594 -12.356 1.00 9.06 88 LEU A CA 1
ATOM 1538 C C . LEU A 1 88 ? 52.754 -20.081 -12.755 1.00 8.92 88 LEU A C 1
ATOM 1539 O O . LEU A 1 88 ? 52.555 -21.291 -12.894 1.00 9.43 88 LEU A O 1
ATOM 1555 N N . LEU A 1 89 ? 51.792 -19.170 -12.943 1.00 8.95 89 LEU A N 1
ATOM 1556 C CA . LEU A 1 89 ? 50.473 -19.584 -13.446 1.00 9.18 89 LEU A CA 1
ATOM 1557 C C . LEU A 1 89 ? 50.593 -20.401 -14.713 1.00 9.24 89 LEU A C 1
ATOM 1558 O O . LEU A 1 89 ? 49.790 -21.314 -14.927 1.00 9.73 89 LEU A O 1
ATOM 1574 N N . SER A 1 90 ? 51.543 -20.070 -15.575 1.00 9.53 90 SER A N 1
ATOM 1575 C CA A SER A 1 90 ? 51.643 -20.767 -16.852 0.94 10.65 90 SER A CA 1
ATOM 1576 C CA B SER A 1 90 ? 51.661 -20.750 -16.860 0.06 10.93 90 SER A CA 1
ATOM 1577 C C . SER A 1 90 ? 51.958 -22.234 -16.675 1.00 9.83 90 SER A C 1
ATOM 1578 O O . SER A 1 90 ? 51.587 -23.055 -17.507 1.00 10.45 90 SER A O 1
ATOM 1593 N N . ASP A 1 91 ? 52.647 -22.572 -15.584 1.00 9.52 91 ASP A N 1
ATOM 1594 C CA . ASP A 1 91 ? 52.984 -23.962 -15.303 1.00 10.54 91 ASP A CA 1
ATOM 1595 C C . ASP A 1 91 ? 51.765 -24.794 -14.895 1.00 10.01 91 ASP A C 1
ATOM 1596 O O . ASP A 1 91 ? 51.822 -26.028 -14.917 1.00 11.06 91 ASP A O 1
ATOM 1605 N N . PHE A 1 92 ? 50.681 -24.130 -14.481 1.00 9.10 92 PHE A N 1
ATOM 1606 C CA . PHE A 1 92 ? 49.445 -24.801 -14.116 1.00 8.86 92 PHE A CA 1
ATOM 1607 C C . PHE A 1 92 ? 48.373 -24.718 -15.181 1.00 8.76 92 PHE A C 1
ATOM 1608 O O . PHE A 1 92 ? 47.557 -25.615 -15.252 1.00 10.18 92 PHE A O 1
ATOM 1625 N N . TRP A 1 93 ? 48.347 -23.644 -15.972 1.00 8.56 93 TRP A N 1
ATOM 1626 C CA . TRP A 1 93 ? 47.196 -23.360 -16.826 1.00 8.79 93 TRP A CA 1
ATOM 1627 C C . TRP A 1 93 ? 47.556 -23.075 -18.273 1.00 8.76 93 TRP A C 1
ATOM 1628 O O . TRP A 1 93 ? 46.649 -22.873 -19.080 1.00 9.46 93 TRP A O 1
ATOM 1649 N N . GLY A 1 94 ? 48.832 -23.049 -18.600 1.00 8.76 94 GLY A N 1
ATOM 1650 C CA . GLY A 1 94 ? 49.251 -22.674 -19.934 1.00 8.94 94 GLY A CA 1
ATOM 1651 C C . GLY A 1 94 ? 49.345 -21.170 -20.0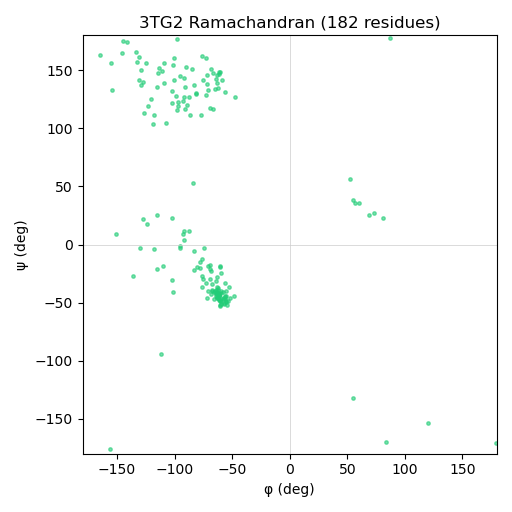85 1.00 8.84 94 GLY A C 1
ATOM 1652 O O . GLY A 1 94 ? 49.266 -20.412 -19.112 1.00 9.40 94 GLY A O 1
ATOM 1656 N N . PRO A 1 95 ? 49.514 -20.707 -21.334 1.00 9.48 95 PRO A N 1
ATOM 1657 C CA A PRO A 1 95 ? 49.778 -19.282 -21.581 0.49 10.32 95 PRO A CA 1
ATOM 1658 C CA B PRO A 1 95 ? 49.779 -19.284 -21.585 0.51 10.39 95 PRO A CA 1
ATOM 1659 C C . PRO A 1 95 ? 48.608 -18.344 -21.276 1.00 10.36 95 PRO A C 1
ATOM 1660 O O . PRO A 1 95 ? 48.806 -17.130 -21.204 1.00 10.80 95 PRO A O 1
ATOM 1681 N N . GLY A 1 96 ? 47.411 -18.890 -21.110 1.00 9.29 96 GLY A N 1
ATOM 1682 C CA . GLY A 1 96 ? 46.260 -18.106 -20.705 1.00 9.90 96 GLY A CA 1
ATOM 1683 C C . GLY A 1 96 ? 45.526 -17.480 -21.876 1.00 9.37 96 GLY A C 1
ATOM 1684 O O . GLY A 1 96 ? 45.907 -17.601 -23.048 1.00 10.51 96 GLY A O 1
ATOM 1688 N N . LEU A 1 97 ? 44.433 -16.800 -21.542 1.00 9.94 97 LEU A N 1
ATOM 1689 C CA . LEU A 1 97 ? 43.508 -16.337 -22.560 1.00 9.89 97 LEU A CA 1
ATOM 1690 C C . LEU A 1 97 ? 44.155 -15.371 -23.532 1.00 10.77 97 LEU A C 1
ATOM 1691 O O . LEU A 1 97 ? 45.050 -14.583 -23.195 1.00 10.98 97 LEU A O 1
ATOM 1707 N N . SER A 1 98 ? 43.676 -15.449 -24.772 1.00 11.42 98 SER A N 1
ATOM 1708 C CA . SER A 1 98 ? 44.111 -14.558 -25.847 1.00 13.16 98 SER A CA 1
ATOM 1709 C C . SER A 1 98 ? 42.961 -13.707 -26.404 1.00 13.38 98 SER A C 1
ATOM 1710 O O . SER A 1 98 ? 43.175 -12.886 -27.295 1.00 16.27 98 SER A O 1
ATOM 1718 N N . GLU A 1 99 ? 41.754 -13.953 -25.907 1.00 13.30 99 GLU A N 1
ATOM 1719 C CA A GLU A 1 99 ? 40.557 -13.242 -26.350 0.38 14.72 99 GLU A CA 1
ATOM 1720 C CA B GLU A 1 99 ? 40.514 -13.420 -26.459 0.62 14.53 99 GLU A CA 1
ATOM 1721 C C . GLU A 1 99 ? 39.431 -13.639 -25.398 1.00 13.58 99 GLU A C 1
ATOM 1722 O O . GLU A 1 99 ? 39.701 -14.200 -24.337 1.00 12.54 99 GLU A O 1
ATOM 1745 N N . GLU A 1 100 ? 38.196 -13.250 -25.709 1.00 12.38 100 GLU A N 1
ATOM 1746 C CA . GLU A 1 100 ? 37.065 -13.461 -24.805 1.00 11.89 100 GLU A CA 1
ATOM 1747 C C . GLU A 1 100 ? 37.288 -12.738 -23.464 1.00 11.08 100 GLU A C 1
ATOM 1748 O O . GLU A 1 100 ? 36.860 -13.188 -22.403 1.00 10.83 100 GLU A O 1
ATOM 1760 N N . THR A 1 101 ? 37.912 -11.569 -23.531 1.00 11.38 101 THR A N 1
ATOM 1761 C CA . THR A 1 101 ? 38.202 -10.819 -22.317 1.00 11.91 101 THR A CA 1
ATOM 1762 C C . THR A 1 101 ? 37.040 -10.017 -21.760 1.00 11.66 101 THR A C 1
ATOM 1763 O O . THR A 1 101 ? 37.082 -9.624 -20.601 1.00 11.19 101 THR A O 1
ATOM 1774 N N . ALA A 1 102 ? 36.021 -9.728 -22.564 1.00 11.35 102 ALA A N 1
ATOM 1775 C CA . ALA A 1 102 ? 34.926 -8.896 -22.094 1.00 10.64 102 ALA A CA 1
ATOM 1776 C C . ALA A 1 102 ? 34.164 -9.547 -20.947 1.00 10.46 102 ALA A C 1
ATOM 1777 O O . ALA A 1 102 ? 33.981 -10.760 -20.909 1.00 10.29 102 ALA A O 1
ATOM 1784 N N . ILE A 1 103 ? 33.680 -8.714 -20.028 1.00 10.05 103 ILE A N 1
ATOM 1785 C CA . ILE A 1 103 ? 32.717 -9.147 -19.030 1.00 10.00 103 ILE A CA 1
ATOM 1786 C C . ILE A 1 103 ? 31.459 -9.559 -19.776 1.00 10.08 103 ILE A C 1
ATOM 1787 O O . ILE A 1 103 ? 31.034 -8.901 -20.738 1.00 10.54 103 ILE A O 1
ATOM 1803 N N . ILE A 1 104 ? 30.838 -10.647 -19.349 1.00 10.01 104 ILE A N 1
ATOM 1804 C CA . ILE A 1 104 ? 29.636 -11.101 -20.035 1.00 10.40 104 ILE A CA 1
ATOM 1805 C C . ILE A 1 104 ? 28.558 -9.998 -19.997 1.00 10.46 104 ILE A C 1
ATOM 1806 O O . ILE A 1 104 ? 28.366 -9.306 -18.997 1.00 10.24 104 ILE A O 1
ATOM 1822 N N . ALA A 1 105 ? 27.840 -9.866 -21.107 1.00 11.73 105 ALA A N 1
ATOM 1823 C CA . ALA A 1 105 ? 26.906 -8.755 -21.297 1.00 13.12 105 ALA A CA 1
ATOM 1824 C C . ALA A 1 105 ? 25.842 -8.600 -20.208 1.00 12.68 105 ALA A C 1
ATOM 1825 O O . ALA A 1 105 ? 25.523 -7.476 -19.813 1.00 12.16 105 ALA A O 1
ATOM 1832 N N . PRO A 1 106 ? 25.278 -9.702 -19.718 1.00 12.34 106 PRO A N 1
ATOM 1833 C CA . PRO A 1 106 ? 24.253 -9.543 -18.681 1.00 12.38 106 PRO A CA 1
ATOM 1834 C C . PRO A 1 106 ? 24.776 -8.849 -17.415 1.00 11.41 106 PRO A C 1
ATOM 1835 O O . PRO A 1 106 ? 23.970 -8.354 -16.624 1.00 11.97 106 PRO A O 1
ATOM 1846 N N . LEU A 1 107 ? 26.096 -8.814 -17.236 1.00 10.31 107 LEU A N 1
ATOM 1847 C CA . LEU A 1 107 ? 26.732 -8.191 -16.071 1.00 10.34 107 LEU A CA 1
ATOM 1848 C C . LEU A 1 107 ? 27.571 -6.975 -16.499 1.00 9.56 107 LEU A C 1
ATOM 1849 O O . LEU A 1 107 ? 28.507 -6.586 -15.801 1.00 9.78 107 LEU A O 1
ATOM 1865 N N . ALA A 1 108 ? 27.233 -6.360 -17.625 1.00 10.26 108 ALA A N 1
ATOM 1866 C CA . ALA A 1 108 ? 28.019 -5.255 -18.150 1.00 10.58 108 ALA A CA 1
ATOM 1867 C C . ALA A 1 108 ? 28.356 -4.213 -17.072 1.00 10.03 108 ALA A C 1
ATOM 1868 O O . ALA A 1 108 ? 27.458 -3.664 -16.428 1.00 10.25 108 ALA A O 1
ATOM 1875 N N . PRO A 1 109 ? 29.647 -3.877 -16.918 1.00 9.76 109 PRO A N 1
ATOM 1876 C CA . PRO A 1 109 ? 29.995 -2.754 -16.031 1.00 10.21 109 PRO A CA 1
ATOM 1877 C C . PRO A 1 109 ? 29.439 -1.441 -16.548 1.00 10.17 109 PRO A C 1
ATOM 1878 O O . PRO A 1 109 ? 29.432 -1.194 -17.753 1.00 11.40 109 PRO A O 1
ATOM 1889 N N . GLU A 1 110 ? 29.004 -0.608 -15.619 1.00 10.42 110 GLU A N 1
ATOM 1890 C CA . GLU A 1 110 ? 28.551 0.735 -15.918 1.00 10.42 110 GLU A CA 1
ATOM 1891 C C . GLU A 1 110 ? 29.663 1.734 -15.657 1.00 9.58 110 GLU A C 1
ATOM 1892 O O . GLU A 1 110 ? 30.757 1.368 -15.228 1.00 10.22 110 GLU A O 1
ATOM 1904 N N . SER A 1 111 ? 29.414 3.002 -15.958 1.00 10.09 111 SER A N 1
ATOM 1905 C CA . SER A 1 111 ? 30.498 3.964 -16.029 1.00 9.97 111 SER A CA 1
ATOM 1906 C C . SER A 1 111 ? 31.191 4.169 -14.687 1.00 10.74 111 SER A C 1
ATOM 1907 O O . SER A 1 111 ? 32.388 4.434 -14.655 1.00 12.84 111 SER A O 1
ATOM 1915 N N . GLY A 1 112 ? 30.448 4.041 -13.588 1.00 11.17 112 GLY A N 1
ATOM 1916 C CA . GLY A 1 112 ? 30.988 4.217 -12.251 1.00 12.71 112 GLY A CA 1
ATOM 1917 C C . GLY A 1 112 ? 31.490 2.956 -11.582 1.00 12.61 112 GLY A C 1
ATOM 1918 O O . GLY A 1 112 ? 31.891 3.004 -10.427 1.00 16.40 112 GLY A O 1
ATOM 1922 N N . ASP A 1 113 ? 31.473 1.831 -12.285 1.00 11.07 113 ASP A N 1
ATOM 1923 C CA . ASP A 1 113 ? 31.931 0.569 -11.736 1.00 11.65 113 ASP A CA 1
ATOM 1924 C C . ASP A 1 113 ? 33.390 0.387 -12.093 1.00 14.71 113 ASP A C 1
ATOM 1925 O O . ASP A 1 113 ? 33.733 0.342 -13.265 1.00 24.57 113 ASP A O 1
ATOM 1934 N N . VAL A 1 114 ? 34.234 0.208 -11.092 1.00 12.63 114 VAL A N 1
ATOM 1935 C CA . VAL A 1 114 ? 35.663 0.071 -11.272 1.00 14.94 114 VAL A CA 1
ATOM 1936 C C . VAL A 1 114 ? 35.994 -1.287 -11.909 1.00 12.41 114 VAL A C 1
ATOM 1937 O O . VAL A 1 114 ? 35.418 -2.294 -11.533 1.00 10.85 114 VAL A O 1
ATOM 1950 N N . GLN A 1 115 ? 36.920 -1.294 -12.860 1.00 13.10 115 GLN A N 1
ATOM 1951 C CA . GLN A 1 115 ? 37.389 -2.527 -13.504 1.00 14.05 115 GLN A CA 1
ATOM 1952 C C . GLN A 1 115 ? 38.871 -2.703 -13.220 1.00 13.71 115 GLN A C 1
ATOM 1953 O O . GLN A 1 115 ? 39.698 -1.938 -13.690 1.00 16.97 115 GLN A O 1
ATOM 1967 N N . LEU A 1 116 ? 39.208 -3.706 -12.418 1.00 10.98 116 LEU A N 1
ATOM 1968 C CA . LEU A 1 116 ? 40.584 -4.000 -12.072 1.00 11.60 116 LEU A CA 1
ATOM 1969 C C . LEU A 1 116 ? 41.142 -5.076 -12.980 1.00 10.79 116 LEU A C 1
ATOM 1970 O O . LEU A 1 116 ? 40.432 -6.003 -13.386 1.00 12.37 116 LEU A O 1
ATOM 1986 N N . THR A 1 117 ? 42.420 -4.949 -13.285 1.00 10.74 117 THR A N 1
ATOM 1987 C CA . THR A 1 117 ? 43.144 -5.980 -14.006 1.00 10.82 117 THR A CA 1
ATOM 1988 C C . THR A 1 117 ? 43.571 -7.081 -13.041 1.00 10.90 117 THR A C 1
ATOM 1989 O O . THR A 1 117 ? 44.128 -6.820 -11.979 1.00 12.42 117 THR A O 1
ATOM 2000 N N . LYS A 1 118 ? 43.279 -8.305 -13.418 1.00 9.87 118 LYS A N 1
ATOM 2001 C CA . LYS A 1 118 ? 43.495 -9.481 -12.577 1.00 10.30 118 LYS A CA 1
ATOM 2002 C C . LYS A 1 118 ? 44.742 -10.208 -13.030 1.00 9.29 118 LYS A C 1
ATOM 2003 O O . LYS A 1 118 ? 44.827 -10.626 -14.197 1.00 11.09 118 LYS A O 1
ATOM 2022 N N . TRP A 1 119 ? 45.698 -10.371 -12.125 1.00 9.22 119 TRP A N 1
ATOM 2023 C CA . TRP A 1 119 ? 46.968 -11.018 -12.452 1.00 10.07 119 TRP A CA 1
ATOM 2024 C C . TRP A 1 119 ? 47.210 -12.327 -11.716 1.00 9.46 119 TRP A C 1
ATOM 2025 O O . TRP A 1 119 ? 48.034 -13.126 -12.177 1.00 10.44 119 TRP A O 1
ATOM 2046 N N . ARG A 1 120 ? 46.537 -12.548 -10.586 1.00 9.00 120 ARG A N 1
ATOM 2047 C CA . ARG A 1 120 ? 46.748 -13.730 -9.748 1.00 8.67 120 ARG A CA 1
ATOM 2048 C C . ARG A 1 120 ? 45.404 -14.189 -9.220 1.00 8.77 120 ARG A C 1
ATOM 2049 O O . ARG A 1 120 ? 44.414 -13.493 -9.361 1.00 9.33 120 ARG A O 1
ATOM 2070 N N . TYR A 1 121 ? 45.383 -15.330 -8.536 1.00 8.39 121 TYR A N 1
ATOM 2071 C CA . TYR A 1 121 ? 44.126 -15.830 -7.969 1.00 8.41 121 TYR A CA 1
ATOM 2072 C C . TYR A 1 121 ? 43.478 -14.785 -7.062 1.00 8.41 121 TYR A C 1
ATOM 2073 O O . TYR A 1 121 ? 42.262 -14.605 -7.095 1.00 8.35 121 TYR A O 1
ATOM 2091 N N . SER A 1 122 ? 44.275 -14.139 -6.216 1.00 7.97 122 SER A N 1
ATOM 2092 C CA . SER A 1 122 ? 43.743 -13.091 -5.375 1.00 7.76 122 SER A CA 1
ATOM 2093 C C . SER A 1 122 ? 43.642 -11.764 -6.124 1.00 8.22 122 SER A C 1
ATOM 2094 O O . SER A 1 122 ? 44.634 -11.290 -6.688 1.00 8.38 122 SER A O 1
ATOM 2102 N N . ALA A 1 123 ? 42.467 -11.147 -6.059 1.00 7.75 123 ALA A N 1
ATOM 2103 C CA . ALA A 1 123 ? 42.243 -9.836 -6.659 1.00 8.75 123 ALA A CA 1
ATOM 2104 C C . ALA A 1 123 ? 43.132 -8.756 -6.078 1.00 9.07 123 ALA A C 1
ATOM 2105 O O . ALA A 1 123 ? 43.287 -7.693 -6.693 1.00 10.25 123 ALA A O 1
ATOM 2112 N N . PHE A 1 124 ? 43.682 -8.984 -4.887 1.00 8.80 124 PHE A N 1
ATOM 2113 C CA . PHE A 1 124 ? 44.532 -7.985 -4.241 1.00 9.33 124 PHE A CA 1
ATOM 2114 C C . PHE A 1 124 ? 45.931 -7.913 -4.849 1.00 11.33 124 PHE A C 1
ATOM 2115 O O . PHE A 1 124 ? 46.595 -6.886 -4.781 1.00 13.71 124 PHE A O 1
ATOM 2132 N N . LYS A 1 125 ? 46.404 -9.005 -5.423 1.00 9.68 125 LYS A N 1
ATOM 2133 C CA . LYS A 1 125 ? 47.786 -9.061 -5.873 1.00 10.40 125 LYS A CA 1
ATOM 2134 C C . LYS A 1 125 ? 47.975 -8.182 -7.086 1.00 10.80 125 LYS A C 1
ATOM 2135 O O . LYS A 1 125 ? 47.206 -8.234 -8.043 1.00 11.99 125 LYS A O 1
ATOM 2154 N N . LYS A 1 126 ? 49.025 -7.382 -7.067 1.00 12.01 126 LYS A N 1
ATOM 2155 C CA . LYS A 1 126 ? 49.374 -6.578 -8.229 1.00 13.97 126 LYS A CA 1
ATOM 2156 C C . LYS A 1 126 ? 48.217 -5.677 -8.642 1.00 14.85 126 LYS A C 1
ATOM 2157 O O . LYS A 1 126 ? 48.019 -5.436 -9.831 1.00 18.53 126 LYS A O 1
ATOM 2176 N N . SER A 1 127 ? 47.465 -5.160 -7.669 1.00 13.49 127 SER A N 1
ATOM 2177 C CA . SER A 1 127 ? 46.320 -4.304 -7.932 1.00 12.94 127 SER A CA 1
ATOM 2178 C C . SER A 1 127 ? 46.175 -3.242 -6.848 1.00 13.08 127 SER A C 1
ATOM 2179 O O . SER A 1 127 ? 46.740 -3.377 -5.759 1.00 13.96 127 SER A O 1
ATOM 2187 N N . PRO A 1 128 ? 45.371 -2.203 -7.117 1.00 13.21 128 PRO A N 1
ATOM 2188 C CA . PRO A 1 128 ? 45.131 -1.155 -6.121 1.00 14.99 128 PRO A CA 1
ATOM 2189 C C . PRO A 1 128 ? 43.980 -1.440 -5.169 1.00 13.29 128 PRO A C 1
ATOM 2190 O O . PRO A 1 128 ? 43.556 -0.553 -4.439 1.00 14.66 128 PRO A O 1
ATOM 2201 N N . LEU A 1 129 ? 43.477 -2.671 -5.165 1.00 12.52 129 LEU A N 1
ATOM 2202 C CA . LEU A 1 129 ? 42.274 -2.976 -4.407 1.00 11.58 129 LEU A CA 1
ATOM 2203 C C . LEU A 1 129 ? 42.406 -2.639 -2.929 1.00 12.40 129 LEU A C 1
ATOM 2204 O O . LEU A 1 129 ? 41.546 -1.972 -2.365 1.00 13.22 129 LEU A O 1
ATOM 2220 N N . LEU A 1 130 ? 43.468 -3.108 -2.282 1.00 11.68 130 LEU A N 1
ATOM 2221 C CA . LEU A 1 130 ? 43.608 -2.873 -0.845 1.00 13.23 130 LEU A CA 1
ATOM 2222 C C . LEU A 1 130 ? 43.714 -1.382 -0.523 1.00 14.45 130 LEU A C 1
ATOM 2223 O O . LEU A 1 130 ? 43.055 -0.877 0.378 1.00 15.06 130 LEU A O 1
ATOM 2239 N N . ASP A 1 131 ? 44.537 -0.671 -1.280 1.00 14.54 131 ASP A N 1
ATOM 2240 C CA . ASP A 1 131 ? 44.709 0.756 -1.035 1.00 17.57 131 ASP A CA 1
ATOM 2241 C C . ASP A 1 131 ? 43.390 1.514 -1.176 1.00 17.62 131 ASP A C 1
ATOM 2242 O O . ASP A 1 131 ? 43.094 2.433 -0.410 1.00 19.43 131 ASP A O 1
ATOM 2251 N N . TRP A 1 132 ? 42.603 1.136 -2.176 1.00 16.74 132 TRP A N 1
ATOM 2252 C CA . TRP A 1 132 ? 41.315 1.769 -2.430 1.00 18.56 132 TRP A CA 1
ATOM 2253 C C . TRP A 1 132 ? 40.352 1.495 -1.290 1.00 17.34 132 TRP A C 1
ATOM 2254 O O . TRP A 1 132 ? 39.700 2.417 -0.803 1.00 18.47 132 TRP A O 1
ATOM 2275 N N . LEU A 1 133 ? 40.255 0.238 -0.857 1.00 16.56 133 LEU A N 1
ATOM 2276 C CA . LEU A 1 133 ? 39.365 -0.077 0.247 1.00 15.28 133 LEU A CA 1
ATOM 2277 C C . LEU A 1 133 ? 39.779 0.710 1.489 1.00 17.30 133 LEU A C 1
ATOM 2278 O O . LEU A 1 133 ? 38.942 1.297 2.167 1.00 18.82 133 LEU A O 1
ATOM 2294 N N . ARG A 1 134 ? 41.071 0.725 1.797 1.00 18.67 134 ARG A N 1
ATOM 2295 C CA . ARG A 1 134 ? 41.549 1.401 3.001 1.00 19.95 134 ARG A CA 1
ATOM 2296 C C . ARG A 1 134 ? 41.350 2.901 2.926 1.00 20.87 134 ARG A C 1
ATOM 2297 O O . ARG A 1 134 ? 40.943 3.511 3.903 1.00 23.99 134 ARG A O 1
ATOM 2318 N N . GLU A 1 135 ? 41.606 3.486 1.761 1.00 19.97 135 GLU A N 1
ATOM 2319 C CA . GLU A 1 135 ? 41.472 4.934 1.587 1.00 24.88 135 GLU A CA 1
ATOM 2320 C C . GLU A 1 135 ? 40.025 5.367 1.794 1.00 27.15 135 GLU A C 1
ATOM 2321 O O . GLU A 1 135 ? 39.755 6.444 2.358 1.00 28.27 135 GLU A O 1
ATOM 2333 N N . THR A 1 136 ? 39.096 4.523 1.353 1.00 23.49 136 THR A N 1
ATOM 2334 C CA . THR A 1 136 ? 37.672 4.855 1.375 1.00 24.42 136 THR A CA 1
ATOM 2335 C C . THR A 1 136 ? 36.948 4.339 2.608 1.00 25.90 136 THR A C 1
ATOM 2336 O O . THR A 1 136 ? 35.746 4.581 2.770 1.00 28.62 136 THR A O 1
ATOM 2347 N N . GLY A 1 137 ? 37.670 3.651 3.483 1.00 22.58 137 GLY A N 1
ATOM 2348 C CA . GLY A 1 137 ? 37.088 3.139 4.716 1.00 26.71 137 GLY A CA 1
ATOM 2349 C C . GLY A 1 137 ? 36.077 2.009 4.537 1.00 22.49 137 GLY A C 1
ATOM 2350 O O . GLY A 1 137 ? 35.196 1.822 5.387 1.00 28.69 137 GLY A O 1
ATOM 2354 N N . ARG A 1 138 ? 36.187 1.266 3.442 1.00 16.90 138 ARG A N 1
ATOM 2355 C CA . ARG A 1 138 ? 35.303 0.131 3.210 1.00 14.59 138 ARG A CA 1
ATOM 2356 C C . ARG A 1 138 ? 36.052 -1.113 3.656 1.00 13.30 138 ARG A C 1
ATOM 2357 O O . ARG A 1 138 ? 37.158 -1.369 3.185 1.00 15.93 138 ARG A O 1
ATOM 2378 N N . ASP A 1 139 ? 35.458 -1.851 4.585 1.00 12.13 139 ASP A N 1
ATOM 2379 C CA . ASP A 1 139 ? 36.118 -3.004 5.197 1.00 10.92 139 ASP A CA 1
ATOM 2380 C C . ASP A 1 139 ? 35.286 -4.277 5.141 1.00 10.15 139 ASP A C 1
ATOM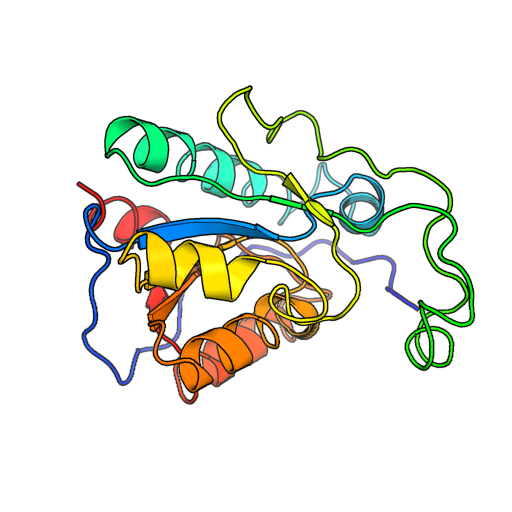 2381 O O . ASP A 1 139 ? 35.544 -5.206 5.902 1.00 10.06 139 ASP A O 1
ATOM 2390 N N . GLN A 1 140 ? 34.343 -4.33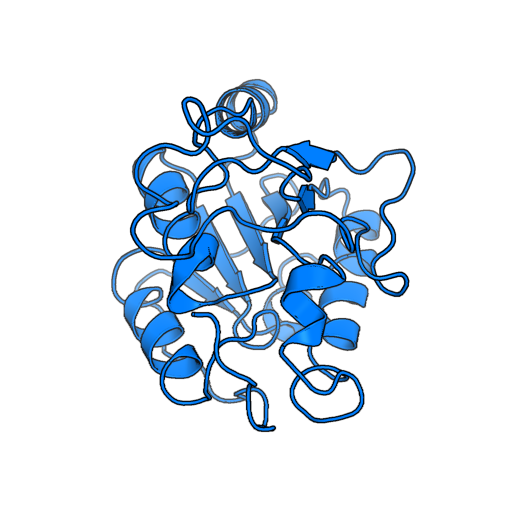1 4.198 1.00 9.40 140 GLN A N 1
ATOM 2391 C CA . GLN A 1 140 ? 33.610 -5.552 3.873 1.00 9.07 140 GLN A CA 1
ATOM 2392 C C . GLN A 1 140 ? 33.663 -5.766 2.370 1.00 8.65 140 GLN A C 1
ATOM 2393 O O . GLN A 1 140 ? 33.477 -4.819 1.615 1.00 9.77 140 GLN A O 1
ATOM 2407 N N . LEU A 1 141 ? 33.893 -7.007 1.933 1.00 7.91 141 LEU A N 1
ATOM 2408 C CA . LEU A 1 141 ? 33.963 -7.325 0.522 1.00 7.77 141 LEU A CA 1
ATOM 2409 C C . LEU A 1 141 ? 33.000 -8.465 0.230 1.00 8.18 141 LEU A C 1
ATOM 2410 O O . LEU A 1 141 ? 33.180 -9.577 0.725 1.00 8.10 141 LEU A O 1
ATOM 2426 N N . ILE A 1 142 ? 31.960 -8.168 -0.544 1.00 7.86 142 ILE A N 1
ATOM 2427 C CA . ILE A 1 142 ? 30.985 -9.149 -0.983 1.00 7.88 142 ILE A CA 1
ATOM 2428 C C . ILE A 1 142 ? 31.547 -9.749 -2.267 1.00 8.01 142 ILE A C 1
ATOM 2429 O O . ILE A 1 142 ? 31.910 -9.010 -3.181 1.00 9.13 142 ILE A O 1
ATOM 2445 N N . ILE A 1 143 ? 31.643 -11.076 -2.334 1.00 7.51 143 ILE A N 1
ATOM 2446 C CA . ILE A 1 143 ? 32.356 -11.730 -3.426 1.00 7.39 143 ILE A CA 1
ATOM 2447 C C . ILE A 1 143 ? 31.398 -12.646 -4.181 1.00 7.36 143 ILE A C 1
ATOM 2448 O O . ILE A 1 143 ? 30.759 -13.530 -3.613 1.00 7.90 143 ILE A O 1
ATOM 2464 N N . THR A 1 144 ? 31.337 -12.397 -5.488 1.00 7.10 144 THR A N 1
ATOM 2465 C CA . THR A 1 144 ? 30.570 -13.180 -6.447 1.00 7.52 144 THR A CA 1
ATOM 2466 C C . THR A 1 144 ? 31.458 -13.518 -7.637 1.00 7.31 144 THR A C 1
ATOM 2467 O O . THR A 1 144 ? 32.494 -12.870 -7.849 1.00 7.40 144 THR A O 1
ATOM 2478 N N . GLY A 1 145 ? 31.062 -14.526 -8.409 1.00 7.16 145 GLY A N 1
ATOM 2479 C CA . GLY A 1 145 ? 31.753 -14.867 -9.644 1.00 7.61 145 GLY A CA 1
ATOM 2480 C C . GLY A 1 145 ? 32.307 -16.276 -9.674 1.00 7.40 145 GLY A C 1
ATOM 2481 O O . GLY A 1 145 ? 31.783 -17.182 -9.040 1.00 8.10 145 GLY A O 1
ATOM 2485 N N . VAL A 1 146 ? 33.364 -16.476 -10.462 1.00 7.41 146 VAL A N 1
ATOM 2486 C CA . VAL A 1 146 ? 33.951 -17.794 -10.659 1.00 7.33 146 VAL A CA 1
ATOM 2487 C C . VAL A 1 146 ? 35.466 -17.710 -10.511 1.00 7.57 146 VAL A C 1
ATOM 2488 O O . VAL A 1 146 ? 36.028 -16.644 -10.738 1.00 8.16 146 VAL A O 1
ATOM 2501 N N . TYR A 1 147 ? 36.174 -18.805 -10.189 1.00 7.15 147 TYR A N 1
ATOM 2502 C CA . TYR A 1 147 ? 35.662 -20.096 -9.736 1.00 7.20 147 TYR A CA 1
ATOM 2503 C C . TYR A 1 147 ? 35.806 -20.172 -8.218 1.00 6.96 147 TYR A C 1
ATOM 2504 O O . TYR A 1 147 ? 36.817 -19.716 -7.650 1.00 7.36 147 TYR A O 1
ATOM 2522 N N . ALA A 1 148 ? 34.814 -20.767 -7.563 1.00 7.03 148 ALA A N 1
ATOM 2523 C CA . ALA A 1 148 ? 34.739 -20.738 -6.112 1.00 7.15 148 ALA A CA 1
ATOM 2524 C C . ALA A 1 148 ? 36.036 -21.201 -5.442 1.00 7.13 148 ALA A C 1
ATOM 2525 O O . ALA A 1 148 ? 36.519 -20.548 -4.531 1.00 7.74 148 ALA A O 1
ATOM 2532 N N . HIS A 1 149 ? 36.615 -22.320 -5.901 1.00 7.04 149 HIS A N 1
ATOM 2533 C CA . HIS A 1 149 ? 37.740 -22.876 -5.178 1.00 7.46 149 HIS A CA 1
ATOM 2534 C C . HIS A 1 149 ? 39.079 -22.247 -5.503 1.00 6.96 149 HIS A C 1
ATOM 2535 O O . HIS A 1 149 ? 40.064 -22.600 -4.864 1.00 7.86 149 HIS A O 1
ATOM 2548 N N . ILE A 1 150 ? 39.111 -21.347 -6.492 1.00 6.90 150 ILE A N 1
ATOM 2549 C CA . ILE A 1 150 ? 40.362 -20.766 -6.977 1.00 6.94 150 ILE A CA 1
ATOM 2550 C C . ILE A 1 150 ? 40.405 -19.281 -6.601 1.00 7.00 150 ILE A C 1
ATOM 2551 O O . ILE A 1 150 ? 40.790 -18.955 -5.472 1.00 7.48 150 ILE A O 1
ATOM 2567 N N . GLY A 1 151 ? 39.983 -18.387 -7.485 1.00 7.20 151 GLY A N 1
ATOM 2568 C CA . GLY A 1 151 ? 40.156 -16.977 -7.207 1.00 7.46 151 GLY A CA 1
ATOM 2569 C C . GLY A 1 151 ? 39.186 -16.420 -6.184 1.00 7.05 151 GLY A C 1
ATOM 2570 O O . GLY A 1 151 ? 39.503 -15.487 -5.455 1.00 7.50 151 GLY A O 1
ATOM 2574 N N . ILE A 1 152 ? 37.988 -16.990 -6.105 1.00 7.04 152 ILE A N 1
ATOM 2575 C CA . ILE A 1 152 ? 37.053 -16.590 -5.055 1.00 6.98 152 ILE A CA 1
ATOM 2576 C C . ILE A 1 152 ? 37.679 -16.873 -3.678 1.00 6.80 152 ILE A C 1
ATOM 2577 O O . ILE A 1 152 ? 37.756 -16.000 -2.826 1.00 7.26 152 ILE A O 1
ATOM 2593 N N . LEU A 1 153 ? 38.144 -18.106 -3.487 1.00 6.97 153 LEU A N 1
ATOM 2594 C CA . LEU A 1 153 ? 38.768 -18.505 -2.236 1.00 7.49 153 LEU A CA 1
ATOM 2595 C C . LEU A 1 153 ? 40.022 -17.676 -1.942 1.00 7.03 153 LEU A C 1
ATOM 2596 O O . LEU A 1 153 ? 40.202 -17.203 -0.816 1.00 7.14 153 LEU A O 1
ATOM 2612 N N . SER A 1 154 ? 40.905 -17.517 -2.920 1.00 7.27 154 SER A N 1
ATOM 2613 C CA A SER A 1 154 ? 42.148 -16.813 -2.675 0.62 7.81 154 SER A CA 1
ATOM 2614 C CA B SER A 1 154 ? 42.151 -16.806 -2.671 0.38 7.82 154 SER A CA 1
ATOM 2615 C C . SER A 1 154 ? 41.902 -15.337 -2.352 1.00 6.86 154 SER A C 1
ATOM 2616 O O . SER A 1 154 ? 42.585 -14.762 -1.520 1.00 7.53 154 SER A O 1
ATOM 2631 N N . THR A 1 155 ? 40.936 -14.723 -3.047 1.00 6.84 155 THR A N 1
ATOM 2632 C CA . THR A 1 155 ? 40.579 -13.346 -2.758 1.00 7.34 155 THR A CA 1
ATOM 2633 C C . THR A 1 155 ? 39.999 -13.218 -1.350 1.00 7.06 155 THR A C 1
ATOM 2634 O O . THR A 1 155 ? 40.312 -12.274 -0.619 1.00 7.71 155 THR A O 1
ATOM 2645 N N . ALA A 1 156 ? 39.146 -14.163 -0.954 1.00 7.03 156 ALA A N 1
ATOM 2646 C CA . ALA A 1 156 ? 38.598 -14.156 0.399 1.00 6.93 156 ALA A CA 1
ATOM 2647 C C . ALA A 1 156 ? 39.700 -14.294 1.454 1.00 6.79 156 ALA A C 1
ATOM 2648 O O . ALA A 1 156 ? 39.675 -13.598 2.461 1.00 7.31 156 ALA A O 1
ATOM 2655 N N . LEU A 1 157 ? 40.656 -15.191 1.218 1.00 6.98 157 LEU A N 1
ATOM 2656 C CA . LEU A 1 157 ? 41.768 -15.378 2.150 1.00 6.97 157 LEU A CA 1
ATOM 2657 C C . LEU A 1 157 ? 42.574 -14.086 2.313 1.00 7.20 157 LEU A C 1
ATOM 2658 O O . LEU A 1 157 ? 42.866 -13.678 3.430 1.00 7.32 157 LEU A O 1
ATOM 2674 N N . ASP A 1 158 ? 42.927 -13.445 1.201 1.00 7.23 158 ASP A N 1
ATOM 2675 C CA . ASP A 1 158 ? 43.668 -12.192 1.288 1.00 7.87 158 ASP A CA 1
ATOM 2676 C C . ASP A 1 158 ? 42.833 -11.124 1.998 1.00 7.52 158 ASP A C 1
ATOM 2677 O O . ASP A 1 158 ? 43.348 -10.442 2.885 1.00 8.37 158 ASP A O 1
ATOM 2686 N N . ALA A 1 159 ? 41.562 -10.979 1.628 1.00 7.46 159 ALA A N 1
ATOM 2687 C CA . ALA A 1 159 ? 40.720 -9.967 2.273 1.00 7.88 159 ALA A CA 1
ATOM 2688 C C . ALA A 1 159 ? 40.731 -10.165 3.782 1.00 7.45 159 ALA A C 1
ATOM 2689 O O . ALA A 1 159 ? 40.991 -9.242 4.552 1.00 8.19 159 ALA A O 1
ATOM 2696 N N . PHE A 1 160 ? 40.443 -11.396 4.205 1.00 7.18 160 PHE A N 1
ATOM 2697 C CA . PHE A 1 160 ? 40.400 -11.745 5.621 1.00 7.42 160 PHE A CA 1
ATOM 2698 C C . PHE A 1 160 ? 41.705 -11.357 6.310 1.00 7.69 160 PHE A C 1
ATOM 2699 O O . PHE A 1 160 ? 41.704 -10.752 7.385 1.00 8.09 160 PHE A O 1
ATOM 2716 N N . MET A 1 161 ? 42.827 -11.729 5.707 1.00 7.74 161 MET A N 1
ATOM 2717 C CA . MET A 1 161 ? 44.132 -11.456 6.301 1.00 8.30 161 MET A CA 1
ATOM 2718 C C . MET A 1 161 ? 44.482 -9.976 6.323 1.00 8.69 161 MET A C 1
ATOM 2719 O O . MET A 1 161 ? 45.309 -9.550 7.152 1.00 9.87 161 MET A O 1
ATOM 2733 N N . PHE A 1 162 ? 43.856 -9.204 5.440 1.00 8.84 162 PHE A N 1
ATOM 2734 C CA . PHE A 1 162 ? 43.998 -7.745 5.384 1.00 9.41 162 PHE A CA 1
ATOM 2735 C C . PHE A 1 162 ? 42.928 -7.022 6.214 1.00 9.45 162 PHE A C 1
ATOM 2736 O O . PHE A 1 162 ? 42.796 -5.802 6.122 1.00 11.48 162 PHE A O 1
ATOM 2753 N N . ASP A 1 163 ? 42.192 -7.756 7.037 1.00 9.08 163 ASP A N 1
ATOM 2754 C CA . ASP A 1 163 ? 41.239 -7.177 7.985 1.00 10.05 163 ASP A CA 1
ATOM 2755 C C . ASP A 1 163 ? 39.969 -6.650 7.281 1.00 9.41 163 ASP A C 1
ATOM 2756 O O . ASP A 1 163 ? 39.298 -5.760 7.788 1.00 11.22 163 ASP A O 1
ATOM 2765 N N . ILE A 1 164 ? 39.649 -7.246 6.136 1.00 8.64 164 ILE A N 1
ATOM 2766 C CA A ILE A 1 164 ? 38.422 -6.970 5.400 0.51 8.83 164 ILE A CA 1
ATOM 2767 C CA B ILE A 1 164 ? 38.432 -6.969 5.375 0.49 8.98 164 ILE A CA 1
ATOM 2768 C C . ILE A 1 164 ? 37.520 -8.188 5.505 1.00 9.39 164 ILE A C 1
ATOM 2769 O O . ILE A 1 164 ? 37.945 -9.308 5.177 1.00 9.93 164 ILE A O 1
ATOM 2800 N N . GLN A 1 165 ? 36.301 -7.999 6.016 1.00 8.55 165 GLN A N 1
ATOM 2801 C CA . GLN A 1 165 ? 35.367 -9.116 6.175 1.00 8.63 165 GLN A CA 1
ATOM 2802 C C . GLN A 1 165 ? 34.888 -9.620 4.817 1.00 8.41 165 GLN A C 1
ATOM 2803 O O . GLN A 1 165 ? 34.233 -8.857 4.089 1.00 8.24 165 GLN A O 1
ATOM 2817 N N . PRO A 1 166 ? 35.178 -10.892 4.455 1.00 7.83 166 PRO A N 1
ATOM 2818 C CA . PRO A 1 166 ? 34.663 -11.386 3.174 1.00 7.74 166 PRO A CA 1
ATOM 2819 C C . PRO A 1 166 ? 33.297 -12.037 3.358 1.00 7.48 166 PRO A C 1
ATOM 2820 O O .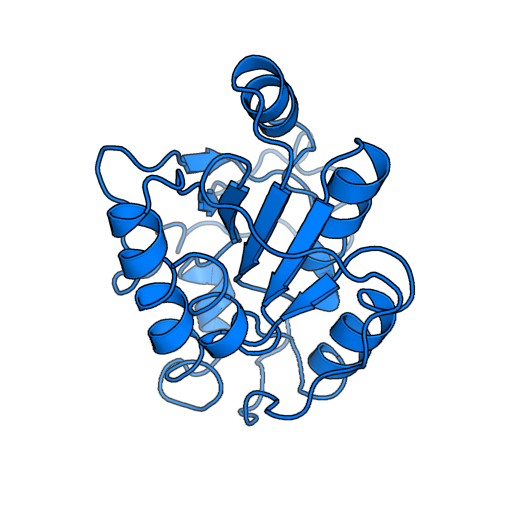 PRO A 1 166 ? 33.102 -12.833 4.260 1.00 8.84 166 PRO A O 1
ATOM 2831 N N . PHE A 1 167 ? 32.376 -11.714 2.454 1.00 7.44 167 PHE A N 1
ATOM 2832 C CA . PHE A 1 167 ? 31.055 -12.333 2.380 1.00 7.37 167 PHE A CA 1
ATOM 2833 C C . PHE A 1 167 ? 30.967 -12.994 1.020 1.00 7.34 167 PHE A C 1
ATOM 2834 O O . PHE A 1 167 ? 30.782 -12.313 0.013 1.00 8.95 167 PHE A O 1
ATOM 2851 N N . VAL A 1 168 ? 31.107 -14.303 0.982 1.00 7.67 168 VAL A N 1
ATOM 2852 C CA . VAL A 1 168 ? 31.010 -15.041 -0.263 1.00 7.30 168 VAL A CA 1
ATOM 2853 C C . VAL A 1 168 ? 29.571 -15.484 -0.465 1.00 7.50 168 VAL A C 1
ATOM 2854 O O . VAL A 1 168 ? 28.962 -16.072 0.426 1.00 8.26 168 VAL A O 1
ATOM 2867 N N . ILE A 1 169 ? 29.017 -15.164 -1.631 1.00 7.59 169 ILE A N 1
ATOM 2868 C CA . ILE A 1 169 ? 27.606 -15.445 -1.896 1.00 7.97 169 ILE A CA 1
ATOM 2869 C C . ILE A 1 169 ? 27.484 -16.871 -2.441 1.00 7.77 169 ILE A C 1
ATOM 2870 O O . ILE A 1 169 ? 27.950 -17.173 -3.550 1.00 8.16 169 ILE A O 1
ATOM 2886 N N . GLY A 1 170 ? 26.887 -17.763 -1.659 1.00 8.44 170 GLY A N 1
ATOM 2887 C CA . GLY A 1 170 ? 26.921 -19.173 -1.991 1.00 9.42 170 GLY A CA 1
ATOM 2888 C C . GLY A 1 170 ? 26.250 -19.545 -3.288 1.00 9.22 170 GLY A C 1
ATOM 2889 O O . GLY A 1 170 ? 26.705 -20.439 -3.986 1.00 9.54 170 GLY A O 1
ATOM 2893 N N . ASP A 1 171 ? 25.135 -18.880 -3.594 1.00 9.42 171 ASP A N 1
ATOM 2894 C CA . ASP A 1 171 ? 24.438 -19.053 -4.867 1.00 10.23 171 ASP A CA 1
ATOM 2895 C C . ASP A 1 171 ? 24.747 -17.868 -5.807 1.00 9.21 171 ASP A C 1
ATOM 2896 O O . ASP A 1 171 ? 24.012 -17.608 -6.758 1.00 10.32 171 ASP A O 1
ATOM 2905 N N . GLY A 1 172 ? 25.870 -17.194 -5.559 1.00 8.52 172 GLY A N 1
ATOM 2906 C CA . GLY A 1 172 ? 26.390 -16.135 -6.399 1.00 8.31 172 GLY A CA 1
ATOM 2907 C C . GLY A 1 172 ? 27.811 -16.379 -6.878 1.00 8.18 172 GLY A C 1
ATOM 2908 O O . GLY A 1 172 ? 28.486 -15.456 -7.331 1.00 7.87 172 GLY A O 1
ATOM 2912 N N . VAL A 1 173 ? 28.230 -17.638 -6.781 1.00 7.75 173 VAL A N 1
ATOM 2913 C CA . VAL A 1 173 ? 29.484 -18.110 -7.339 1.00 7.76 173 VAL A CA 1
ATOM 2914 C C . VAL A 1 173 ? 29.195 -19.411 -8.077 1.00 8.21 173 VAL A C 1
ATOM 2915 O O . VAL A 1 173 ? 28.131 -20.015 -7.901 1.00 8.46 173 VAL A O 1
ATOM 2928 N N . ALA A 1 174 ? 30.151 -19.851 -8.895 1.00 7.71 174 ALA A N 1
ATOM 2929 C CA . ALA A 1 174 ? 30.082 -21.186 -9.468 1.00 7.72 174 ALA A CA 1
ATOM 2930 C C . ALA A 1 174 ? 31.495 -21.748 -9.570 1.00 7.69 174 ALA A C 1
ATOM 2931 O O . ALA A 1 174 ? 32.484 -21.046 -9.286 1.00 7.71 174 ALA A O 1
ATOM 2938 N N . ASP A 1 175 ? 31.591 -23.005 -9.983 1.00 7.95 175 ASP A N 1
ATOM 2939 C CA . ASP A 1 175 ? 32.854 -23.723 -9.870 1.00 8.36 175 ASP A CA 1
ATOM 2940 C C . ASP A 1 175 ? 32.907 -24.852 -10.892 1.00 8.58 175 ASP A C 1
ATOM 2941 O O . ASP A 1 175 ? 31.985 -25.023 -11.701 1.00 9.05 175 ASP A O 1
ATOM 2950 N N . PHE A 1 176 ? 33.979 -25.639 -10.838 1.00 9.10 176 PHE A N 1
ATOM 2951 C CA . PHE A 1 176 ? 34.198 -26.726 -11.786 1.00 9.76 176 PHE A CA 1
ATOM 2952 C C . PHE A 1 176 ? 33.193 -27.873 -11.583 1.00 9.62 176 PHE A C 1
ATOM 2953 O O . PHE A 1 176 ? 33.002 -28.683 -12.490 1.00 11.13 176 PHE A O 1
ATOM 2970 N N . SER A 1 177 ? 32.590 -27.959 -10.401 1.00 10.46 177 SER A N 1
ATOM 2971 C CA . SER A 1 177 ? 31.631 -29.011 -10.077 1.00 10.84 177 SER A CA 1
ATOM 2972 C C . SER A 1 177 ? 30.884 -28.593 -8.828 1.00 10.51 177 SER A C 1
ATOM 2973 O O . SER A 1 177 ? 31.346 -27.731 -8.074 1.00 10.22 177 SER A O 1
ATOM 2981 N N . LEU A 1 178 ? 29.759 -29.236 -8.578 1.00 10.78 178 LEU A N 1
ATOM 2982 C CA . LEU A 1 178 ? 29.018 -29.010 -7.344 1.00 11.51 178 LEU A CA 1
ATOM 2983 C C . LEU A 1 178 ? 29.880 -29.352 -6.135 1.00 11.14 178 LEU A C 1
ATOM 2984 O O . LEU A 1 178 ? 29.884 -28.613 -5.156 1.00 11.17 178 LEU A O 1
ATOM 3000 N N . SER A 1 179 ? 30.637 -30.444 -6.194 1.00 11.98 179 SER A N 1
ATOM 3001 C CA A SER A 1 179 ? 31.492 -30.833 -5.089 0.77 12.95 179 SER A CA 1
ATOM 3002 C CA B SER A 1 179 ? 31.464 -30.814 -5.053 0.23 12.93 179 SER A CA 1
ATOM 3003 C C . SER A 1 179 ? 32.532 -29.751 -4.782 1.00 10.94 179 SER A C 1
ATOM 3004 O O . SER A 1 179 ? 32.725 -29.370 -3.627 1.00 11.29 179 SER A O 1
ATOM 3019 N N . ASP A 1 180 ? 33.210 -29.250 -5.817 1.00 10.05 180 ASP A N 1
ATOM 3020 C CA . ASP A 1 180 ? 34.200 -28.200 -5.585 1.00 9.67 180 ASP A CA 1
ATOM 3021 C C . ASP A 1 180 ? 33.524 -26.959 -4.987 1.00 9.18 180 ASP A C 1
ATOM 3022 O O . ASP A 1 180 ? 34.065 -26.329 -4.073 1.00 9.07 180 ASP A O 1
ATOM 3031 N N . HIS A 1 181 ? 32.358 -26.605 -5.519 1.00 8.83 181 HIS A N 1
ATOM 3032 C CA . HIS A 1 181 ? 31.598 -25.445 -5.066 1.00 8.58 181 HIS A CA 1
ATOM 3033 C C . HIS A 1 181 ? 31.248 -25.585 -3.579 1.00 8.46 181 HIS A C 1
ATOM 3034 O O . HIS A 1 181 ? 31.495 -24.694 -2.778 1.00 8.79 181 HIS A O 1
ATOM 3047 N N . GLU A 1 182 ? 30.667 -26.723 -3.205 1.00 9.44 182 GLU A N 1
ATOM 3048 C CA . GLU A 1 182 ? 30.233 -26.914 -1.820 1.00 10.51 182 GLU A CA 1
ATOM 3049 C C . GLU A 1 182 ? 31.407 -26.990 -0.852 1.00 9.85 182 GLU A C 1
ATOM 3050 O O . GLU A 1 182 ? 31.334 -26.444 0.249 1.00 10.43 182 GLU A O 1
ATOM 3062 N N . PHE A 1 183 ? 32.477 -27.659 -1.249 1.00 10.20 183 PHE A N 1
ATOM 3063 C CA . PHE A 1 183 ? 33.652 -27.709 -0.403 1.00 10.59 183 PHE A CA 1
ATOM 3064 C C . PHE A 1 183 ? 34.228 -26.309 -0.202 1.00 9.64 183 PHE A C 1
ATOM 3065 O O . PHE A 1 183 ? 34.669 -25.975 0.899 1.00 9.96 183 PHE A O 1
ATOM 3082 N N . SER A 1 184 ? 34.227 -25.498 -1.255 1.00 9.16 184 SER A N 1
ATOM 3083 C CA . SER A 1 184 ? 34.711 -24.133 -1.122 1.00 8.47 184 SER A CA 1
ATOM 3084 C C . SER A 1 184 ? 33.933 -23.364 -0.069 1.00 8.10 184 SER A C 1
ATOM 3085 O O . SER A 1 184 ? 34.507 -22.651 0.753 1.00 8.05 184 SER A O 1
ATOM 3093 N N . LEU A 1 185 ? 32.611 -23.462 -0.133 1.00 7.95 185 LEU A N 1
ATOM 3094 C CA . LEU A 1 185 ? 31.777 -22.739 0.825 1.00 8.04 185 LEU A CA 1
ATOM 3095 C C . LEU A 1 185 ? 32.029 -23.230 2.247 1.00 8.30 185 LEU A C 1
ATOM 3096 O O . LEU A 1 185 ? 32.071 -22.420 3.180 1.00 8.58 185 LEU A O 1
ATOM 3112 N N . ARG A 1 186 ? 32.174 -24.545 2.426 1.00 8.46 186 ARG A N 1
ATOM 3113 C CA . ARG A 1 186 ? 32.472 -25.076 3.753 1.00 9.52 186 ARG A CA 1
ATOM 3114 C C . ARG A 1 186 ? 33.806 -24.541 4.273 1.00 8.44 186 ARG A C 1
ATOM 3115 O O . ARG A 1 186 ? 33.923 -24.187 5.454 1.00 8.92 186 ARG A O 1
ATOM 3136 N N . TYR A 1 187 ? 34.813 -24.499 3.410 1.00 8.71 187 TYR A N 1
ATOM 3137 C CA . TYR A 1 187 ? 36.108 -23.979 3.798 1.00 8.83 187 TYR A CA 1
ATOM 3138 C C . TYR A 1 187 ? 35.967 -22.518 4.231 1.00 8.86 187 TYR A C 1
ATOM 3139 O O . TYR A 1 187 ? 36.479 -22.107 5.277 1.00 8.85 187 TYR A O 1
ATOM 3157 N N . ILE A 1 188 ? 35.278 -21.723 3.417 1.00 8.04 188 ILE A N 1
ATOM 3158 C CA . ILE A 1 188 ? 35.146 -20.311 3.698 1.00 8.96 188 ILE A CA 1
ATOM 3159 C C . ILE A 1 188 ? 34.447 -20.076 5.045 1.00 8.73 188 ILE A C 1
ATOM 3160 O O . ILE A 1 188 ? 34.960 -19.372 5.919 1.00 8.29 188 ILE A O 1
ATOM 3176 N N . SER A 1 189 ? 33.279 -20.685 5.237 1.00 8.13 189 SER A N 1
ATOM 3177 C CA A SER A 1 189 ? 32.535 -20.526 6.489 0.65 8.83 189 SER A CA 1
ATOM 3178 C CA B SER A 1 189 ? 32.552 -20.466 6.482 0.35 8.90 189 SER A CA 1
ATOM 3179 C C . SER A 1 189 ? 33.334 -20.969 7.699 1.00 8.92 189 SER A C 1
ATOM 3180 O O . SER A 1 189 ? 33.176 -20.446 8.790 1.00 10.00 189 SER A O 1
ATOM 3195 N N . GLY A 1 190 ? 34.160 -21.993 7.522 1.00 9.23 190 GLY A N 1
ATOM 3196 C CA . GLY A 1 190 ? 34.923 -22.493 8.640 1.00 9.44 190 GLY A CA 1
ATOM 3197 C C . GLY A 1 190 ? 36.196 -21.733 8.939 1.00 7.90 190 GLY A C 1
ATOM 3198 O O . GLY A 1 190 ? 36.690 -21.845 10.057 1.00 8.57 190 GLY A O 1
ATOM 3202 N N . ARG A 1 191 ? 36.741 -21.010 7.963 1.00 7.56 191 ARG A N 1
ATOM 3203 C CA . ARG A 1 191 ? 38.120 -20.538 8.081 1.00 7.66 191 ARG A CA 1
ATOM 3204 C C . ARG A 1 191 ? 38.389 -19.096 7.666 1.00 7.34 191 ARG A C 1
ATOM 3205 O O . ARG A 1 191 ? 39.404 -18.560 8.089 1.00 8.07 191 ARG A O 1
ATOM 3226 N N . THR A 1 192 ? 37.607 -18.498 6.764 1.00 7.31 192 THR A N 1
ATOM 3227 C CA . THR A 1 192 ? 38.051 -17.243 6.183 1.00 7.66 192 THR A CA 1
ATOM 3228 C C . THR A 1 192 ? 36.964 -16.271 5.740 1.00 7.94 192 THR A C 1
ATOM 3229 O O . THR A 1 192 ? 37.286 -15.255 5.143 1.00 9.42 192 THR A O 1
ATOM 3240 N N . GLY A 1 193 ? 35.696 -16.503 6.057 1.00 8.13 193 GLY A N 1
ATOM 3241 C CA . GLY A 1 193 ? 34.687 -15.501 5.758 1.00 8.84 193 GLY A CA 1
ATOM 3242 C C . GLY A 1 193 ? 33.320 -15.973 6.168 1.00 8.31 193 GLY A C 1
ATOM 3243 O O . GLY A 1 193 ? 33.170 -16.974 6.875 1.00 9.60 193 GLY A O 1
ATOM 3247 N N . ALA A 1 194 ? 32.324 -15.210 5.758 1.00 8.00 194 ALA A N 1
ATOM 3248 C CA . ALA A 1 194 ? 30.929 -15.579 5.962 1.00 7.87 194 ALA A CA 1
ATOM 3249 C C . ALA A 1 194 ? 30.358 -15.952 4.610 1.00 8.25 194 ALA A C 1
ATOM 3250 O O . ALA A 1 194 ? 30.620 -15.288 3.632 1.00 11.12 194 ALA A O 1
ATOM 3257 N N . VAL A 1 195 ? 29.553 -17.000 4.570 1.00 8.36 195 VAL A N 1
ATOM 3258 C CA . VAL A 1 195 ? 28.823 -17.358 3.366 1.00 8.75 195 VAL A CA 1
ATOM 3259 C C . VAL A 1 195 ? 27.377 -16.896 3.553 1.00 9.30 195 VAL A C 1
ATOM 3260 O O . VAL A 1 195 ? 26.772 -17.153 4.588 1.00 11.99 195 VAL A O 1
ATOM 3273 N N . LYS A 1 196 ? 26.835 -16.221 2.549 1.00 8.97 196 LYS A N 1
ATOM 3274 C CA . LYS A 1 196 ? 25.456 -15.726 2.582 1.00 9.35 196 LYS A CA 1
ATOM 3275 C C . LYS A 1 196 ? 24.773 -16.161 1.308 1.00 9.07 196 LYS A C 1
ATOM 3276 O O . LYS A 1 196 ? 25.409 -16.254 0.264 1.00 9.24 196 LYS A O 1
ATOM 3295 N N . SER A 1 197 ? 23.462 -16.377 1.370 1.00 9.64 197 SER A N 1
ATOM 3296 C CA . SER A 1 197 ? 22.699 -16.536 0.151 1.00 10.21 197 SER A CA 1
ATOM 3297 C C . SER A 1 197 ? 22.487 -15.165 -0.481 1.00 10.05 197 SER A C 1
ATOM 3298 O O . SER A 1 197 ? 22.582 -14.135 0.189 1.00 10.72 197 SER A O 1
ATOM 3306 N N . THR A 1 198 ? 22.143 -15.151 -1.765 1.00 10.45 198 THR A N 1
ATOM 3307 C CA . THR A 1 198 ? 21.764 -13.915 -2.419 1.00 11.91 198 THR A CA 1
ATOM 3308 C C . THR A 1 198 ? 20.605 -13.259 -1.670 1.00 12.81 198 THR A C 1
ATOM 3309 O O . THR A 1 198 ? 20.650 -12.066 -1.412 1.00 13.03 198 THR A O 1
ATOM 3320 N N . GLN A 1 199 ? 19.582 -14.029 -1.297 1.00 13.92 199 GLN A N 1
ATOM 3321 C CA . GLN A 1 199 ? 18.425 -13.426 -0.628 1.00 15.31 199 GLN A CA 1
ATOM 3322 C C . GLN A 1 199 ? 18.815 -12.798 0.709 1.00 14.38 199 GLN A C 1
ATOM 3323 O O . GLN A 1 199 ? 18.363 -11.706 1.044 1.00 15.45 199 GLN A O 1
ATOM 3337 N N . GLN A 1 200 ? 19.666 -13.469 1.472 1.00 12.65 200 GLN A N 1
ATOM 3338 C CA . GLN A 1 200 ? 20.081 -12.952 2.767 1.00 13.06 200 GLN A CA 1
ATOM 3339 C C . GLN A 1 200 ? 20.939 -11.700 2.598 1.00 12.81 200 GLN A C 1
ATOM 3340 O O . GLN A 1 200 ? 20.769 -10.721 3.327 1.00 13.48 200 GLN A O 1
ATOM 3354 N N . ALA A 1 201 ? 21.860 -11.721 1.635 1.00 12.74 201 ALA A N 1
ATOM 3355 C CA . ALA A 1 201 ? 22.707 -10.563 1.400 1.00 11.25 201 ALA A CA 1
ATOM 3356 C C . ALA A 1 201 ? 21.848 -9.366 1.017 1.00 13.11 201 ALA A C 1
ATOM 3357 O O . ALA A 1 201 ? 22.074 -8.257 1.476 1.00 14.50 201 ALA A O 1
ATOM 3364 N N . CYS A 1 202 ? 20.868 -9.594 0.155 1.00 14.31 202 CYS A N 1
ATOM 3365 C CA A CYS A 1 202 ? 19.943 -8.523 -0.195 0.70 17.30 202 CYS A CA 1
ATOM 3366 C CA B CYS A 1 202 ? 19.891 -8.582 -0.212 0.30 16.71 202 CYS A CA 1
ATOM 3367 C C . CYS A 1 202 ? 19.200 -7.959 1.010 1.00 16.75 202 CYS A C 1
ATOM 3368 O O . CYS A 1 202 ? 19.078 -6.738 1.136 1.00 17.82 202 CYS A O 1
ATOM 3383 N N . LEU A 1 203 ? 18.743 -8.815 1.908 1.00 16.23 203 LEU A N 1
ATOM 3384 C CA . LEU A 1 203 ? 18.050 -8.336 3.100 1.00 17.95 203 LEU A CA 1
ATOM 3385 C C . LEU A 1 203 ? 18.993 -7.505 3.987 1.00 17.55 203 LEU A C 1
ATOM 3386 O O . LEU A 1 203 ? 18.600 -6.486 4.545 1.00 19.55 203 LEU A O 1
ATOM 3402 N N . GLU A 1 204 ? 20.250 -7.926 4.096 1.00 16.47 204 GLU A N 1
ATOM 3403 C CA . GLU A 1 204 ? 21.209 -7.224 4.950 1.00 16.90 204 GLU A CA 1
ATOM 3404 C C . GLU A 1 204 ? 21.588 -5.880 4.357 1.00 17.82 204 GLU A C 1
ATOM 3405 O O . GLU A 1 204 ? 21.664 -4.872 5.066 1.00 18.96 204 GLU A O 1
ATOM 3417 N N . ILE A 1 205 ? 21.765 -5.855 3.043 1.00 17.49 205 ILE A N 1
ATOM 3418 C CA . ILE A 1 205 ? 22.057 -4.626 2.328 1.00 19.14 205 ILE A CA 1
ATOM 3419 C C . ILE A 1 205 ? 20.944 -3.602 2.561 1.00 22.43 205 ILE A C 1
ATOM 3420 O O . ILE A 1 205 ? 21.223 -2.416 2.757 1.00 23.76 205 ILE A O 1
ATOM 3436 N N . ALA A 1 206 ? 19.691 -4.057 2.563 1.00 22.22 206 ALA A N 1
ATOM 3437 C CA . ALA A 1 206 ? 18.551 -3.176 2.822 1.00 27.44 206 ALA A CA 1
ATOM 3438 C C . ALA A 1 206 ? 18.462 -2.836 4.307 1.00 32.27 206 ALA A C 1
ATOM 3439 O O . ALA A 1 206 ? 17.763 -1.891 4.695 1.00 36.00 206 ALA A O 1
#

Foldseek 3Di:
DQALFDADAQDPDFDDFPDDDFDELLAEAEEAEAQFQVVCVSYPCVGPPNVLLLVLVLVLVVLSVVLVHAYEYEWEDAQDDCVQLDCVCVVPNRDHHDRGARDPSNHDDPRHHYWHDRALASPPPTCVLVVSVVSNHQEYEYAEDDLQTSVLNNQQVSQVSRRAYEYARSNYHHRYPVSSRVSSVCCSVPGHHYHHSVRNSVRSD

InterPro domains:
  IPR000868 Isochorismatase-like domain [PF00857] (30-200)
  IPR009081 Phosphopantetheine binding ACP domain [PF00550] (224-279)
  IPR009081 Phosphopantetheine binding ACP domain [PS50075] (211-287)
  IPR016291 Isochorismatase [PIRSF001111] (1-289)
  IPR016291 Isochorismatase [PR01398] (2-14)
  IPR016291 Isochorismatase [PR01398] (61-78)
  IPR016291 Isochorismatase [PR01398] (78-97)
  IPR016291 Isochorismatase [PR01398] (107-129)
  IPR016291 Isochorismatase [PR01398] (163-181)
  IPR016291 Isochorismatase [PR01398] (181-198)
  IPR036380 Isochorismatase-like superfamily [G3DSA:3.40.50.850] (1-206)
  IPR036380 Isochorismatase-like superfamily [SSF52499] (2-206)
  IPR036736 ACP-like superfamily [G3DSA:1.10.1200.10] (212-288)
  IPR036736 ACP-like superfamily [SSF47336] (219-288)
  IPR050272 Isochorismatase-like hydrolase [PTHR43540] (22-203)

B-factor: mean 16.28, std 9.57, range [6.79, 92.57]

Nearest PDB structures (foldseek):
  3tg2-assembly1_A-2  TM=1.005E+00  e=6.153E-48  Vibrio cholerae
  3tb4-assembly1_A-2  TM=9.960E-01  e=6.035E-45  Vibrio cholerae
  5gle-assembly1_A  TM=9.967E-01  e=5.044E-37  Vibrio anguillarum 775
  5gle-assembly1_B  TM=9.969E-01  e=1.806E-36  Vibrio anguillarum 775
  5wxv-assembly4_E  TM=9.988E-01  e=2.769E-33  Vibrio anguillarum 775

CATH classification: 3.40.50.850

Sequence (205 aa):
AIPKIASSYPLLPPVSSLPPTNKVDDWRIDASRAVLLIHNMQEYFVHYFDSSQQAEEPIPSSLIKHIQQLLKAHAKQAGIPVVVYTAQPANQDPAEERALLSSDFWGPPGLSEEETAIIAPLAPESGDVQLTKWRYSAFKKSPLLDWLRETGRDQLIITGVYAHIGILSSTALDAFMFDIIQPFVIGDGVADFSLSSDHEFSLRYISSGRTGAVKSTQQACCLEIA